Protein AF-A0A1D1VQC2-F1 (afdb_monomer)

Secondary structure (DSSP, 8-state):
----STT-----TTT-EETTEESSGGGHHHHHHHHHHHHHHHHHHHTTS-HHHHHHHIIIIISHHHHHHHHHHS-GGG-HHHHHHHHHHHHHHHHHHHTB---HHHHHHHTS-GGGTS-S---SHHHHHHHHHHHHHHTHHHHHHH-TT--HHHHHHHHHHHHHHHHTSPPPPGGGTT-HHHHHHHHHHHHHHHHHHHS-HHHHHHHHHHHSTTTTGGGTS---TTTT-PPPHHHHHHHHHHHHT--B---EE-TTSPEE-SSS---S-------

Nearest PDB structures (foldseek):
  5jr9-assembly1_B  TM=2.494E-01  e=3.405E+00  Nanoarchaeum equitans Kin4-M
  6sgx-assembly1_B  TM=1.839E-01  e=7.443E+00  Mycolicibacterium smegmatis MC2 155

Mean predicted aligned error: 7.25 Å

Structure (mmCIF, N/CA/C/O backbone):
data_AF-A0A1D1VQC2-F1
#
_entry.id   AF-A0A1D1VQC2-F1
#
loop_
_atom_site.group_PDB
_atom_site.id
_atom_site.type_symbol
_atom_site.label_atom_id
_atom_site.label_alt_id
_atom_site.label_comp_id
_atom_site.label_asym_id
_atom_site.label_entity_id
_atom_site.label_seq_id
_atom_site.pdbx_PDB_ins_code
_atom_site.Cartn_x
_atom_site.Cartn_y
_atom_site.Cartn_z
_atom_site.occupancy
_atom_site.B_iso_or_equiv
_atom_site.auth_seq_id
_atom_site.auth_comp_id
_atom_site.auth_asym_id
_atom_site.auth_atom_id
_atom_site.pdbx_PDB_model_num
ATOM 1 N N . MET A 1 1 ? -8.751 16.570 43.083 1.00 44.56 1 MET A N 1
ATOM 2 C CA . MET A 1 1 ? -8.559 15.255 42.430 1.00 44.56 1 MET A CA 1
ATOM 3 C C . MET A 1 1 ? -9.386 14.228 43.189 1.00 44.56 1 MET A C 1
ATOM 5 O O . MET A 1 1 ? -9.125 14.035 44.368 1.00 44.56 1 MET A O 1
ATOM 9 N N . LYS A 1 2 ? -10.432 13.649 42.582 1.00 43.03 2 LYS A N 1
ATOM 10 C CA . LYS A 1 2 ? -11.217 12.578 43.223 1.00 43.03 2 LYS A CA 1
ATOM 11 C C . LYS A 1 2 ? -10.362 11.306 43.253 1.00 43.03 2 LYS A C 1
ATOM 13 O O . LYS A 1 2 ? -9.954 10.842 42.193 1.00 43.03 2 LYS A O 1
ATOM 18 N N . LEU A 1 3 ? -10.082 10.784 44.449 1.00 51.09 3 LEU A N 1
ATOM 19 C CA . LEU A 1 3 ? -9.434 9.485 44.647 1.00 51.09 3 LEU A CA 1
ATOM 20 C C . LEU A 1 3 ? -10.375 8.376 44.151 1.00 51.09 3 LEU A C 1
ATOM 22 O O . LEU A 1 3 ? -11.251 7.909 44.873 1.00 51.09 3 LEU A O 1
ATOM 26 N N . LEU A 1 4 ? -10.224 8.001 42.883 1.00 60.91 4 LEU A N 1
ATOM 27 C CA . LEU A 1 4 ? -10.800 6.791 42.304 1.00 60.91 4 LEU A CA 1
ATOM 28 C C . LEU A 1 4 ? -9.967 5.609 42.816 1.00 60.91 4 LEU A C 1
ATOM 30 O O . LEU A 1 4 ? -8.804 5.528 42.456 1.00 60.91 4 LEU A O 1
ATOM 34 N N . CYS A 1 5 ? -10.554 4.781 43.690 1.00 67.19 5 CYS A N 1
ATOM 35 C CA . CYS A 1 5 ? -10.052 3.520 44.272 1.00 67.19 5 CYS A CA 1
ATOM 36 C C . CYS A 1 5 ? -8.525 3.384 44.528 1.00 67.19 5 CYS A C 1
ATOM 38 O O . CYS A 1 5 ? -7.737 3.332 43.581 1.00 67.19 5 CYS A O 1
ATOM 40 N N . PRO A 1 6 ? -8.076 3.194 45.787 1.00 74.50 6 PRO A N 1
ATOM 41 C CA . PRO A 1 6 ? -6.662 2.950 46.074 1.00 74.50 6 PRO A CA 1
ATOM 42 C C . PRO A 1 6 ? -6.144 1.724 45.300 1.00 74.50 6 PRO A C 1
ATOM 44 O O . PRO A 1 6 ? -6.734 0.650 45.362 1.00 74.50 6 PRO A O 1
ATOM 47 N N . GLY A 1 7 ? -5.051 1.905 44.552 1.00 75.94 7 GLY A N 1
ATOM 48 C CA . GLY A 1 7 ? -4.428 0.863 43.724 1.00 75.94 7 GLY A CA 1
ATOM 49 C C . GLY A 1 7 ? -4.765 0.917 42.228 1.00 75.94 7 GLY A C 1
ATOM 50 O O . GLY A 1 7 ? -4.121 0.219 41.449 1.00 75.94 7 GLY A O 1
ATOM 51 N N . VAL A 1 8 ? -5.711 1.760 41.794 1.00 78.88 8 VAL A N 1
ATOM 52 C CA . VAL A 1 8 ? -5.975 1.967 40.360 1.00 78.88 8 VAL A CA 1
ATOM 53 C C . VAL A 1 8 ? -4.891 2.859 39.756 1.00 78.88 8 VAL A C 1
ATOM 55 O O . VAL A 1 8 ? -4.759 4.031 40.105 1.00 78.88 8 VAL A O 1
ATOM 58 N N . ILE A 1 9 ? -4.120 2.301 38.823 1.00 77.38 9 ILE A N 1
ATOM 59 C CA . ILE A 1 9 ? -3.127 3.039 38.041 1.00 77.38 9 ILE A CA 1
ATOM 60 C C . ILE A 1 9 ? -3.785 3.452 36.730 1.00 77.38 9 ILE A C 1
ATOM 62 O O . ILE A 1 9 ? -4.180 2.601 35.933 1.00 77.38 9 ILE A O 1
ATOM 66 N N . PHE A 1 10 ? -3.883 4.758 36.492 1.00 77.38 10 PHE A N 1
ATOM 67 C CA . PHE A 1 10 ? -4.257 5.270 35.180 1.00 77.38 10 PHE A CA 1
ATOM 68 C C . PHE A 1 10 ? -2.994 5.352 34.317 1.00 77.38 10 PHE A C 1
ATOM 70 O O . PHE A 1 10 ? -2.097 6.133 34.646 1.00 77.38 10 PHE A O 1
ATOM 77 N N . PRO A 1 11 ? -2.881 4.540 33.252 1.00 81.56 11 PRO A N 1
ATOM 78 C CA . PRO A 1 11 ? -1.761 4.641 32.328 1.00 81.56 11 PRO A CA 1
ATOM 79 C C . PRO A 1 11 ? -1.751 6.017 31.658 1.00 81.56 11 PRO A C 1
ATOM 81 O O . PRO A 1 11 ? -2.795 6.652 31.490 1.00 81.56 11 PRO A O 1
ATOM 84 N N . ASP A 1 12 ? -0.561 6.471 31.267 1.00 89.50 12 ASP A N 1
ATOM 85 C CA . ASP A 1 12 ? -0.412 7.732 30.550 1.00 89.50 12 ASP A CA 1
ATOM 86 C C . ASP A 1 12 ? -1.253 7.719 29.264 1.00 89.50 12 ASP A C 1
ATOM 88 O O . ASP A 1 12 ? -1.191 6.786 28.457 1.00 89.50 12 ASP A O 1
ATOM 92 N N . ARG A 1 13 ? -2.038 8.782 29.071 1.00 91.44 13 ARG A N 1
ATOM 93 C CA . ARG A 1 13 ? -2.965 8.910 27.943 1.00 91.44 13 ARG A CA 1
ATOM 94 C C . ARG A 1 13 ? -2.240 8.836 26.602 1.00 91.44 13 ARG A C 1
ATOM 96 O O . ARG A 1 13 ? -2.782 8.275 25.656 1.00 91.44 13 ARG A O 1
ATOM 103 N N . ASN A 1 14 ? -1.000 9.316 26.531 1.00 91.56 14 ASN A N 1
ATOM 104 C CA . ASN A 1 14 ? -0.216 9.291 25.296 1.00 91.56 14 ASN A CA 1
ATOM 105 C C . ASN A 1 14 ? 0.336 7.899 24.959 1.00 91.56 14 ASN A C 1
ATOM 107 O O . ASN A 1 14 ? 0.861 7.696 23.866 1.00 91.56 14 ASN A O 1
ATOM 111 N N . THR A 1 15 ? 0.249 6.927 25.870 1.00 90.06 15 THR A N 1
ATOM 112 C CA . THR A 1 15 ? 0.799 5.572 25.684 1.00 90.06 15 THR A CA 1
ATOM 113 C C . THR A 1 15 ? -0.224 4.459 25.903 1.00 90.06 15 THR A C 1
ATOM 115 O O . THR A 1 15 ? 0.118 3.278 25.789 1.00 90.06 15 THR A O 1
ATOM 118 N N . LEU A 1 16 ? -1.487 4.817 26.155 1.00 93.62 16 LEU A N 1
ATOM 119 C CA . LEU A 1 16 ? -2.562 3.870 26.403 1.00 93.62 16 LEU A CA 1
A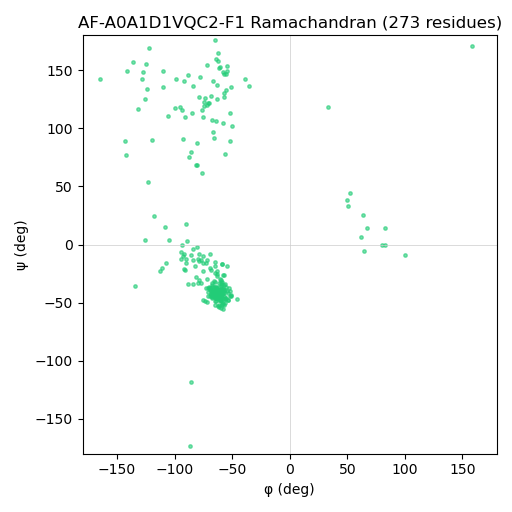TOM 120 C C . LEU A 1 16 ? -2.892 3.055 25.146 1.00 93.62 16 LEU A C 1
ATOM 122 O O . LEU A 1 16 ? -3.510 3.535 24.193 1.00 93.62 16 LEU A O 1
ATOM 126 N N . THR A 1 17 ? -2.498 1.784 25.178 1.00 94.62 17 THR A N 1
ATOM 127 C CA . THR A 1 17 ? -2.737 0.823 24.101 1.00 94.62 17 THR A CA 1
ATOM 128 C C . THR A 1 17 ? -3.408 -0.438 24.627 1.00 94.62 17 THR A C 1
ATOM 130 O O . THR A 1 17 ? -3.159 -0.859 25.755 1.00 94.62 17 THR A O 1
ATOM 133 N N . LEU A 1 18 ? -4.238 -1.058 23.791 1.00 93.56 18 LEU A N 1
ATOM 134 C CA . LEU A 1 18 ? -4.834 -2.369 24.022 1.00 93.56 18 LEU A CA 1
ATOM 135 C C . LEU A 1 18 ? -4.505 -3.255 22.824 1.00 93.56 18 LEU A C 1
ATOM 137 O O . LEU A 1 18 ? -4.740 -2.870 21.680 1.00 93.56 18 LEU A O 1
ATOM 141 N N . LEU A 1 19 ? -3.898 -4.419 23.077 1.00 93.00 19 LEU A N 1
ATOM 142 C CA . LEU A 1 19 ? -3.435 -5.337 22.025 1.00 93.00 19 LEU A CA 1
ATOM 143 C C . LEU A 1 19 ? -2.575 -4.630 20.951 1.00 93.00 19 LEU A C 1
ATOM 145 O O . LEU A 1 19 ? -2.631 -4.961 19.771 1.00 93.00 19 LEU A O 1
ATOM 149 N N . GLY A 1 20 ? -1.801 -3.615 21.352 1.00 91.50 20 GLY A N 1
ATOM 150 C CA . GLY A 1 20 ? -0.933 -2.832 20.465 1.00 91.50 20 GLY A CA 1
ATOM 151 C C . GLY A 1 20 ? -1.617 -1.736 19.635 1.00 91.50 20 GLY A C 1
ATOM 152 O O . GLY A 1 20 ? -0.911 -1.038 18.908 1.00 91.50 20 GLY A O 1
ATOM 153 N N . ALA A 1 21 ? -2.938 -1.555 19.739 1.00 94.56 21 ALA A N 1
ATOM 154 C CA . ALA A 1 21 ? -3.662 -0.442 19.124 1.00 94.56 21 ALA A CA 1
ATOM 155 C C . ALA A 1 21 ? -3.916 0.684 20.147 1.00 94.56 21 ALA A C 1
ATOM 157 O O . ALA A 1 21 ? -4.172 0.389 21.317 1.00 94.56 21 ALA A O 1
ATOM 158 N N . PRO A 1 22 ? -3.837 1.965 19.750 1.00 95.31 22 PRO A N 1
ATOM 159 C CA . PRO A 1 22 ? -4.156 3.081 20.631 1.00 95.31 22 PRO A CA 1
ATOM 160 C C . PRO A 1 22 ? -5.657 3.109 20.938 1.00 95.31 22 PRO A C 1
ATOM 162 O O . PRO A 1 22 ? -6.488 3.069 20.030 1.00 95.31 22 PRO A O 1
ATOM 165 N N . VAL A 1 23 ? -5.995 3.168 22.228 1.00 91.94 23 VAL A N 1
ATOM 166 C CA . VAL A 1 23 ? -7.397 3.155 22.695 1.00 91.94 23 VAL A CA 1
ATOM 167 C C . VAL A 1 23 ? -8.035 4.536 22.560 1.00 91.94 23 VAL A C 1
ATOM 169 O O . VAL A 1 23 ? -9.227 4.653 22.296 1.00 91.94 23 VAL A O 1
ATOM 172 N N . ILE A 1 24 ? -7.229 5.581 22.741 1.00 92.88 24 ILE A N 1
ATOM 173 C CA . ILE A 1 24 ? -7.647 6.981 22.681 1.00 92.88 24 ILE A CA 1
ATOM 174 C C . ILE A 1 24 ? -6.805 7.744 21.661 1.00 92.88 24 ILE A C 1
ATOM 176 O O . ILE A 1 24 ? -5.675 7.352 21.352 1.00 92.88 24 ILE A O 1
ATOM 180 N N . SER A 1 25 ? -7.359 8.835 21.138 1.00 92.38 25 SER A N 1
ATOM 181 C CA . SER A 1 25 ? -6.755 9.607 20.048 1.00 92.38 25 SER A CA 1
ATOM 182 C C . SER A 1 25 ? -5.370 10.153 20.401 1.00 92.38 25 SER A C 1
ATOM 184 O O . SER A 1 25 ? -4.483 10.180 19.553 1.00 92.38 25 SER A O 1
ATOM 186 N N . GLU A 1 26 ? -5.145 10.513 21.664 1.00 94.56 26 GLU A N 1
ATOM 187 C CA . GLU A 1 26 ? -3.873 11.039 22.170 1.00 94.56 26 GLU A CA 1
ATOM 188 C C . GLU A 1 26 ? -2.730 10.013 22.107 1.00 94.56 26 GLU A C 1
ATOM 190 O O . GLU A 1 26 ? -1.565 10.391 22.009 1.00 94.56 26 GLU A O 1
ATOM 195 N N . ALA A 1 27 ? -3.042 8.712 22.105 1.00 95.75 27 ALA A N 1
ATOM 196 C CA . ALA A 1 27 ? -2.046 7.649 21.980 1.00 95.75 27 ALA A CA 1
ATOM 197 C C . ALA A 1 27 ? -1.667 7.335 20.521 1.00 95.75 27 ALA A C 1
ATOM 199 O O . ALA A 1 27 ? -0.671 6.648 20.281 1.00 95.75 27 ALA A O 1
ATOM 200 N N . ILE A 1 28 ? -2.433 7.817 19.531 1.00 96.31 28 ILE A N 1
ATOM 201 C CA . ILE A 1 28 ? -2.186 7.531 18.108 1.00 96.31 28 ILE A CA 1
ATOM 202 C C . ILE A 1 28 ? -0.779 7.971 17.670 1.00 96.31 28 ILE A C 1
ATOM 204 O O . ILE A 1 28 ? -0.065 7.131 17.108 1.00 96.31 28 ILE A O 1
ATOM 208 N N . PRO A 1 29 ? -0.328 9.214 17.943 1.00 96.50 29 PRO A N 1
ATOM 209 C CA . PRO A 1 29 ? 0.979 9.674 17.483 1.00 96.50 29 PRO A CA 1
ATOM 210 C C . PRO A 1 29 ? 2.131 8.808 18.004 1.00 96.50 29 PRO A C 1
ATOM 212 O O . PRO A 1 29 ? 3.006 8.427 17.230 1.00 96.50 29 PRO A O 1
ATOM 215 N N . SER A 1 30 ? 2.105 8.417 19.284 1.00 95.19 30 SER A N 1
ATOM 216 C CA . SER A 1 30 ? 3.190 7.630 19.890 1.00 95.19 30 SER A CA 1
ATOM 217 C C . SER A 1 30 ? 3.283 6.213 19.312 1.00 95.19 30 SER A C 1
ATOM 219 O O . SER A 1 30 ? 4.379 5.669 19.140 1.00 95.19 30 SER A O 1
ATOM 221 N N . VAL A 1 31 ? 2.142 5.601 18.974 1.00 96.19 31 VAL A N 1
ATOM 222 C CA . VAL A 1 31 ? 2.104 4.288 18.320 1.00 96.19 31 VAL A CA 1
ATOM 223 C C . VAL A 1 31 ? 2.624 4.385 16.887 1.00 96.19 31 VAL A C 1
ATOM 225 O O . VAL A 1 31 ? 3.432 3.544 16.481 1.00 96.19 31 VAL A O 1
ATOM 228 N N . LEU A 1 32 ? 2.207 5.405 16.129 1.00 96.81 32 LEU A N 1
ATOM 229 C CA . LEU A 1 32 ? 2.680 5.617 14.760 1.00 96.81 32 LEU A CA 1
ATOM 230 C C . LEU A 1 32 ? 4.177 5.940 14.723 1.00 96.81 32 LEU A C 1
ATOM 232 O O . LEU A 1 32 ? 4.896 5.360 13.914 1.00 96.81 32 LEU A O 1
ATOM 236 N N . GLU A 1 33 ? 4.683 6.755 15.648 1.00 96.31 33 GLU A N 1
ATOM 237 C CA . GLU A 1 33 ? 6.112 7.062 15.755 1.00 96.31 33 GLU A CA 1
ATOM 238 C C . GLU A 1 33 ? 6.952 5.798 15.985 1.00 96.31 33 GLU A C 1
ATOM 240 O O . GLU A 1 33 ? 7.959 5.573 15.309 1.00 96.31 33 GLU A O 1
ATOM 245 N N . LYS A 1 34 ? 6.505 4.898 16.872 1.00 95.62 34 LYS A N 1
ATOM 246 C CA . LYS A 1 34 ? 7.158 3.592 17.062 1.00 95.62 34 LYS A CA 1
ATOM 247 C C . LYS A 1 34 ? 7.174 2.771 15.768 1.00 95.62 34 LYS A C 1
ATOM 249 O O . LYS A 1 34 ? 8.161 2.086 15.501 1.00 95.62 34 LYS A O 1
ATOM 254 N N . LYS A 1 35 ? 6.106 2.821 14.963 1.00 96.00 35 LYS A N 1
ATOM 255 C CA . LYS A 1 35 ? 6.035 2.122 13.666 1.00 96.00 35 LYS A CA 1
ATOM 256 C C . LYS A 1 35 ? 6.939 2.750 12.609 1.00 96.00 35 LYS A C 1
ATOM 258 O O . LYS A 1 35 ? 7.564 1.996 11.868 1.00 96.00 35 LYS A O 1
ATOM 263 N N . ILE A 1 36 ? 7.070 4.075 12.588 1.00 97.00 36 ILE A N 1
ATOM 264 C CA . ILE A 1 36 ? 8.011 4.793 11.718 1.00 97.00 36 ILE A CA 1
ATOM 265 C C . ILE A 1 36 ? 9.444 4.373 12.044 1.00 97.00 36 ILE A C 1
ATOM 267 O O . ILE A 1 36 ? 10.132 3.869 11.163 1.00 97.00 36 ILE A O 1
ATOM 271 N N . ARG A 1 37 ? 9.857 4.423 13.318 1.00 97.06 37 ARG A N 1
ATOM 272 C CA . ARG A 1 37 ? 11.204 3.981 13.740 1.00 97.06 37 ARG A CA 1
ATOM 273 C C . ARG A 1 37 ? 11.486 2.521 13.372 1.00 97.06 37 ARG A C 1
ATOM 275 O O . ARG A 1 37 ? 12.592 2.161 12.970 1.00 97.06 37 ARG A O 1
ATOM 282 N N . GLN A 1 38 ? 10.479 1.650 13.489 1.00 95.12 38 GLN A N 1
ATOM 283 C CA . GLN A 1 38 ? 10.592 0.265 13.026 1.00 95.12 38 GLN A CA 1
ATOM 284 C C . GLN A 1 38 ? 10.775 0.184 11.505 1.00 95.12 38 GLN A C 1
ATOM 286 O O . GLN A 1 38 ? 11.612 -0.593 11.049 1.00 95.12 38 GLN A O 1
ATOM 291 N N . ALA A 1 39 ? 10.023 0.962 10.723 1.00 95.31 39 ALA A N 1
ATOM 292 C CA . ALA A 1 39 ? 10.167 1.010 9.271 1.00 95.31 39 ALA A CA 1
ATOM 293 C C . ALA A 1 39 ? 11.545 1.54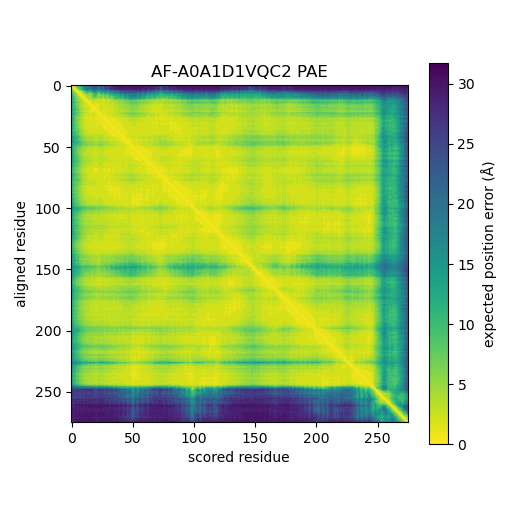1 8.858 1.00 95.31 39 ALA A C 1
ATOM 295 O O . ALA A 1 39 ? 12.210 0.901 8.049 1.00 95.31 39 ALA A O 1
ATOM 296 N N . GLU A 1 40 ? 12.032 2.621 9.466 1.00 95.75 40 GLU A N 1
ATOM 297 C CA . GLU A 1 40 ? 13.385 3.150 9.245 1.00 95.75 40 GLU A CA 1
ATOM 298 C C . GLU A 1 40 ? 14.445 2.062 9.459 1.00 95.75 40 GLU A C 1
ATOM 300 O O . GLU A 1 40 ? 15.278 1.817 8.590 1.00 95.75 40 GLU A O 1
ATOM 305 N N . LEU A 1 41 ? 14.356 1.304 10.557 1.00 95.12 41 LEU A N 1
ATOM 306 C CA . LEU A 1 41 ? 15.274 0.194 10.799 1.00 95.12 41 LEU A CA 1
ATOM 307 C C . LEU A 1 41 ? 15.147 -0.914 9.741 1.00 95.12 41 LEU A C 1
ATOM 309 O O . LEU A 1 41 ? 16.160 -1.450 9.293 1.00 95.12 41 LEU A O 1
ATOM 313 N N . MET A 1 42 ? 13.930 -1.296 9.343 1.00 93.88 42 MET A N 1
ATOM 314 C CA . MET A 1 42 ? 13.731 -2.368 8.359 1.00 93.88 42 MET A CA 1
ATOM 315 C C . MET A 1 42 ? 14.196 -1.968 6.960 1.00 93.88 42 MET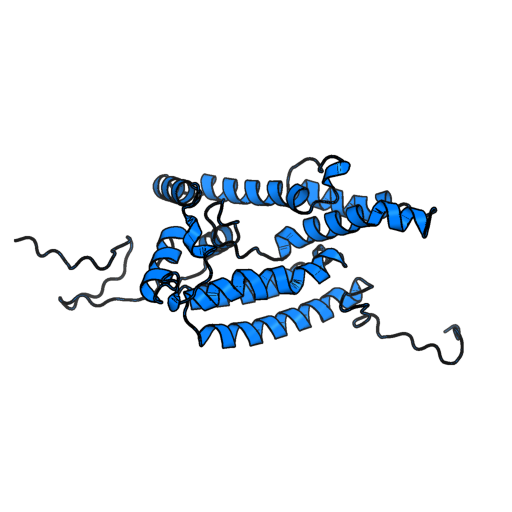 A C 1
ATOM 317 O O . MET A 1 42 ? 14.787 -2.795 6.267 1.00 93.88 42 MET A O 1
ATOM 321 N N . THR A 1 43 ? 14.000 -0.712 6.561 1.00 91.75 43 THR A N 1
ATOM 322 C CA . THR A 1 43 ? 14.419 -0.228 5.240 1.00 91.75 43 THR A CA 1
ATOM 323 C C . THR A 1 43 ? 15.939 -0.311 5.064 1.00 91.75 43 THR A C 1
ATOM 325 O O . THR A 1 43 ? 16.384 -0.764 4.014 1.00 91.75 43 THR A O 1
ATOM 328 N N . THR A 1 44 ? 16.740 -0.056 6.111 1.00 93.56 44 THR A N 1
ATOM 329 C CA . THR A 1 44 ? 18.210 -0.263 6.061 1.00 93.56 44 THR A CA 1
ATOM 330 C C . THR A 1 44 ? 18.627 -1.722 5.842 1.00 93.56 44 THR A C 1
ATOM 332 O O . THR A 1 44 ? 19.714 -2.002 5.340 1.00 93.56 44 THR A O 1
ATOM 335 N N . ARG A 1 45 ? 17.783 -2.686 6.231 1.00 95.06 45 ARG A N 1
ATOM 336 C CA . ARG A 1 45 ? 18.062 -4.120 6.062 1.00 95.06 45 ARG A CA 1
ATOM 337 C C . ARG A 1 45 ? 17.685 -4.606 4.669 1.00 95.06 45 ARG A C 1
ATOM 339 O O . ARG A 1 45 ? 18.375 -5.469 4.136 1.00 95.06 45 ARG A O 1
ATOM 346 N N . LEU A 1 46 ? 16.633 -4.037 4.079 1.00 95.56 46 LEU A N 1
ATOM 347 C CA . LEU A 1 46 ? 16.217 -4.345 2.709 1.00 95.56 46 LEU A CA 1
ATOM 348 C C . LEU A 1 46 ? 17.275 -3.956 1.670 1.00 95.56 46 LEU A C 1
ATOM 350 O O . LEU A 1 46 ? 17.365 -4.598 0.633 1.00 95.56 46 LEU A O 1
ATOM 354 N N . GLU A 1 47 ? 18.116 -2.964 1.964 1.00 89.94 47 GLU A N 1
ATOM 355 C CA . GLU A 1 47 ? 19.239 -2.576 1.096 1.00 89.94 47 GLU A CA 1
ATOM 356 C C . GLU A 1 47 ? 20.315 -3.672 0.964 1.00 89.94 47 GLU A C 1
ATOM 358 O O . GLU A 1 47 ? 21.147 -3.612 0.064 1.00 89.94 47 GLU A O 1
ATOM 363 N N . LYS A 1 48 ? 20.312 -4.683 1.844 1.00 93.44 48 LYS A N 1
ATOM 364 C CA . LYS A 1 48 ? 21.322 -5.757 1.877 1.00 93.44 48 LYS A CA 1
ATOM 365 C C . LYS A 1 48 ? 20.927 -7.009 1.092 1.00 93.44 48 LYS A C 1
ATOM 367 O O . LYS A 1 48 ? 21.675 -7.983 1.100 1.00 93.44 48 LYS A O 1
ATOM 372 N N . ILE A 1 49 ? 19.750 -7.019 0.475 1.00 95.44 49 ILE A N 1
ATOM 373 C CA . ILE A 1 49 ? 19.231 -8.152 -0.300 1.00 95.44 49 ILE A CA 1
ATOM 374 C C . ILE A 1 49 ? 18.925 -7.715 -1.735 1.00 95.44 49 ILE A C 1
ATOM 376 O O . ILE A 1 49 ? 18.925 -6.523 -2.036 1.00 95.44 49 ILE A O 1
ATOM 380 N N . SER A 1 50 ? 18.667 -8.680 -2.623 1.00 95.75 50 SER A N 1
ATOM 381 C CA . SER A 1 50 ? 18.361 -8.382 -4.029 1.00 95.75 50 SER A CA 1
ATOM 382 C C . SER A 1 50 ? 17.161 -7.442 -4.166 1.00 95.75 50 SER A C 1
ATOM 384 O O . SER A 1 50 ? 16.207 -7.508 -3.384 1.00 95.75 50 SER A O 1
ATOM 386 N N . ALA A 1 51 ? 17.175 -6.587 -5.187 1.00 96.50 51 ALA A N 1
ATOM 387 C CA . ALA A 1 51 ? 16.165 -5.552 -5.382 1.00 96.50 51 ALA A CA 1
ATOM 388 C C . ALA A 1 51 ? 14.750 -6.137 -5.524 1.00 96.50 51 ALA A C 1
ATOM 390 O O . ALA A 1 51 ? 13.792 -5.595 -4.966 1.00 96.50 51 ALA A O 1
ATOM 391 N N . HIS A 1 52 ? 14.622 -7.278 -6.210 1.00 97.31 52 HIS A N 1
ATOM 392 C CA . HIS A 1 52 ? 13.336 -7.950 -6.371 1.00 97.31 52 HIS A CA 1
ATOM 393 C C . HIS A 1 52 ? 12.785 -8.439 -5.022 1.00 97.31 52 HIS A C 1
ATOM 395 O O . HIS A 1 52 ? 11.643 -8.139 -4.668 1.00 97.31 52 HIS A O 1
ATOM 401 N N . GLN A 1 53 ? 13.607 -9.122 -4.220 1.00 97.31 53 GLN A N 1
ATOM 402 C CA . GLN A 1 53 ? 13.212 -9.573 -2.881 1.00 97.31 53 GLN A CA 1
ATOM 403 C C . GLN A 1 53 ? 12.912 -8.397 -1.952 1.00 97.31 53 GLN A C 1
ATOM 405 O O . GLN A 1 53 ? 11.920 -8.426 -1.223 1.00 97.31 53 GLN A O 1
ATOM 410 N N . ALA A 1 54 ? 13.731 -7.346 -2.010 1.00 97.75 54 ALA A N 1
ATOM 411 C CA . ALA A 1 54 ? 13.559 -6.144 -1.212 1.00 97.75 54 ALA A CA 1
ATOM 412 C C . ALA A 1 54 ? 12.204 -5.478 -1.471 1.00 97.75 54 ALA A C 1
ATOM 414 O O . ALA A 1 54 ? 11.457 -5.229 -0.524 1.00 97.75 54 ALA A O 1
ATOM 415 N N . LEU A 1 55 ? 11.849 -5.239 -2.741 1.00 97.38 55 LEU A N 1
ATOM 416 C CA . LEU A 1 55 ? 10.562 -4.629 -3.082 1.00 97.38 55 LEU A CA 1
ATOM 417 C C . LEU A 1 55 ? 9.394 -5.549 -2.712 1.00 97.38 55 LEU A C 1
ATOM 419 O O . LEU A 1 55 ? 8.377 -5.077 -2.204 1.00 97.38 55 LEU A O 1
ATOM 423 N N . PHE A 1 56 ? 9.541 -6.860 -2.936 1.00 97.31 56 PHE A N 1
ATOM 424 C CA . PHE A 1 56 ? 8.516 -7.838 -2.585 1.00 97.31 56 PHE A CA 1
ATOM 425 C C . PHE A 1 56 ? 8.214 -7.815 -1.080 1.00 97.31 56 PHE A C 1
ATOM 427 O O . PHE A 1 56 ? 7.047 -7.760 -0.695 1.00 97.31 56 PHE A O 1
ATOM 434 N N . LEU A 1 57 ? 9.240 -7.797 -0.223 1.00 97.12 57 LEU A N 1
ATOM 435 C CA . LEU A 1 57 ? 9.075 -7.696 1.231 1.00 97.12 57 LEU A CA 1
ATOM 436 C C . LEU A 1 57 ? 8.550 -6.321 1.662 1.00 97.12 57 LEU A C 1
ATOM 438 O O . LEU A 1 57 ? 7.694 -6.238 2.547 1.00 97.12 57 LEU A O 1
ATOM 442 N N . LEU A 1 58 ? 9.016 -5.240 1.026 1.00 96.88 58 LEU A N 1
ATOM 443 C CA . LEU A 1 58 ? 8.529 -3.887 1.296 1.00 96.88 58 LEU A CA 1
ATOM 444 C C . LEU A 1 58 ? 7.012 -3.804 1.082 1.00 96.88 58 LEU A C 1
ATOM 446 O O . LEU A 1 58 ? 6.265 -3.402 1.976 1.00 96.88 58 LEU A O 1
ATOM 450 N N . LYS A 1 59 ? 6.553 -4.258 -0.084 1.00 95.25 59 LYS A N 1
ATOM 451 C CA . LYS A 1 59 ? 5.144 -4.287 -0.479 1.00 95.25 59 LYS A CA 1
ATOM 452 C C . LYS A 1 59 ? 4.308 -5.223 0.396 1.00 95.25 59 LYS A C 1
ATOM 454 O O . LYS A 1 59 ? 3.279 -4.812 0.918 1.00 95.25 59 LYS A O 1
ATOM 459 N N . ASN A 1 60 ? 4.731 -6.477 0.554 1.00 95.69 60 ASN A N 1
ATOM 460 C CA . ASN A 1 60 ? 3.874 -7.524 1.120 1.00 95.69 60 ASN A CA 1
ATOM 461 C C . ASN A 1 60 ? 4.010 -7.699 2.639 1.00 95.69 60 ASN A C 1
ATOM 463 O O . ASN A 1 60 ? 3.207 -8.414 3.234 1.00 95.69 60 ASN A O 1
ATOM 467 N N . CYS A 1 61 ? 4.998 -7.075 3.288 1.00 94.56 61 CYS A N 1
ATOM 468 C CA . CYS A 1 61 ? 5.249 -7.300 4.717 1.00 94.56 61 CYS A CA 1
ATOM 469 C C . CYS A 1 61 ? 5.479 -6.019 5.528 1.00 94.56 61 CYS A C 1
ATOM 471 O O . CYS A 1 61 ? 5.091 -5.966 6.696 1.00 94.56 61 CYS A O 1
ATOM 473 N N . LEU A 1 62 ? 6.138 -5.007 4.955 1.00 94.19 62 LEU A N 1
ATOM 474 C CA . LEU A 1 62 ? 6.718 -3.909 5.743 1.00 94.19 62 LEU A CA 1
ATOM 475 C C . LEU A 1 62 ? 6.026 -2.553 5.571 1.00 94.19 62 LEU A C 1
ATOM 477 O O . LEU A 1 62 ? 6.169 -1.707 6.449 1.00 94.19 62 LEU A O 1
ATOM 481 N N . SE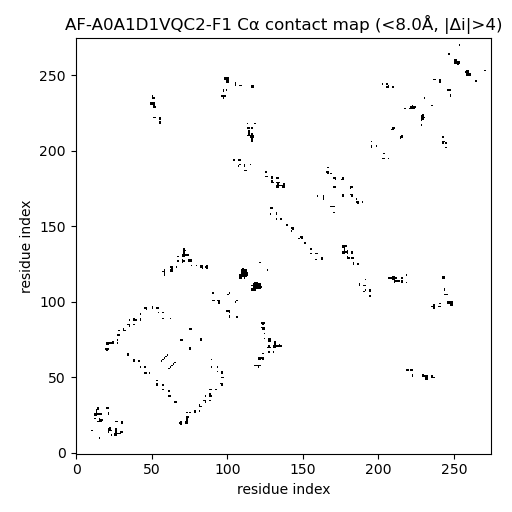R A 1 63 ? 5.272 -2.359 4.490 1.00 94.44 63 SER A N 1
ATOM 482 C CA . SER A 1 63 ? 4.457 -1.162 4.245 1.00 94.44 63 SER A CA 1
ATOM 483 C C . SER A 1 63 ? 3.079 -1.288 4.916 1.00 94.44 63 SER A C 1
ATOM 485 O O . SER A 1 63 ? 2.997 -1.458 6.134 1.00 94.44 63 SER A O 1
ATOM 487 N N . LEU A 1 64 ? 1.987 -1.265 4.144 1.00 95.62 64 LEU A N 1
ATOM 488 C CA . LEU A 1 64 ? 0.616 -1.343 4.651 1.00 95.62 64 LEU A CA 1
ATOM 489 C C . LEU A 1 64 ? 0.379 -2.526 5.612 1.00 95.62 64 LEU A C 1
ATOM 491 O O . LEU A 1 64 ? -0.200 -2.290 6.673 1.00 95.62 64 LEU A O 1
ATOM 495 N N . PRO A 1 65 ? 0.857 -3.765 5.354 1.00 95.25 65 PRO A N 1
ATOM 496 C CA . PRO A 1 65 ? 0.630 -4.890 6.269 1.00 95.25 65 PRO A CA 1
ATOM 497 C C . PRO A 1 65 ? 1.154 -4.656 7.694 1.00 95.25 65 PRO A C 1
ATOM 499 O O . PRO A 1 65 ? 0.607 -5.204 8.649 1.00 95.25 65 PRO A O 1
ATOM 502 N N . LYS A 1 66 ? 2.177 -3.806 7.869 1.00 93.75 66 LYS A N 1
ATOM 503 C CA . LYS A 1 66 ? 2.756 -3.497 9.184 1.00 93.75 66 LYS A CA 1
ATOM 504 C C . LYS A 1 66 ? 1.890 -2.553 10.026 1.00 93.75 66 LYS A C 1
ATOM 506 O O . LYS A 1 66 ? 2.029 -2.540 11.256 1.00 93.75 66 LYS A O 1
ATOM 511 N N . LEU A 1 67 ? 1.024 -1.780 9.370 1.00 95.56 67 LEU A N 1
ATOM 512 C CA . LEU A 1 67 ? 0.166 -0.754 9.966 1.00 95.56 67 LEU A CA 1
ATOM 513 C C . LEU A 1 67 ? -1.321 -1.095 9.917 1.00 95.56 67 LEU A C 1
ATOM 515 O O . LEU A 1 67 ? -2.061 -0.584 10.750 1.00 95.56 67 LEU A O 1
ATOM 519 N N . LEU A 1 68 ? -1.758 -1.966 9.003 1.00 96.75 68 LEU A N 1
ATOM 520 C CA . LEU A 1 68 ? -3.173 -2.208 8.714 1.00 96.75 68 LEU A CA 1
ATOM 521 C C . LEU A 1 68 ? -4.002 -2.526 9.963 1.00 96.75 68 LEU A C 1
ATOM 523 O O . LEU A 1 68 ? -5.109 -2.021 10.102 1.00 96.75 68 LEU A O 1
ATOM 527 N N . TYR A 1 69 ? -3.455 -3.308 10.895 1.00 96.94 69 TYR A N 1
ATOM 528 C CA . TYR A 1 69 ? -4.111 -3.578 12.175 1.00 96.94 69 TYR A CA 1
ATOM 529 C C . TYR A 1 69 ? -4.438 -2.289 12.951 1.00 96.94 69 TYR A C 1
ATOM 531 O O . TYR A 1 69 ? -5.569 -2.101 13.380 1.00 96.94 69 TYR A O 1
ATOM 539 N N . ILE A 1 70 ? -3.484 -1.360 13.062 1.00 97.19 70 ILE A N 1
ATOM 540 C CA . ILE A 1 70 ? -3.685 -0.080 13.758 1.00 97.19 70 ILE A CA 1
ATOM 541 C C . ILE A 1 70 ? -4.695 0.791 13.002 1.00 97.19 70 ILE A C 1
ATOM 543 O O . ILE A 1 70 ? -5.578 1.363 13.632 1.00 97.19 70 ILE A O 1
ATOM 547 N N . LEU A 1 71 ? -4.610 0.841 11.665 1.00 97.12 71 LEU A N 1
ATOM 548 C CA . LEU A 1 71 ? -5.558 1.595 10.829 1.00 97.12 71 LEU A CA 1
ATOM 549 C C . LEU A 1 71 ? -7.006 1.101 11.004 1.00 97.12 71 LEU A C 1
ATOM 551 O O . LEU A 1 71 ? -7.948 1.876 10.899 1.00 97.12 71 LEU A O 1
ATOM 555 N N . ARG A 1 72 ? -7.192 -0.198 11.269 1.00 96.56 72 ARG A N 1
ATOM 556 C CA . ARG A 1 72 ? -8.509 -0.803 11.518 1.00 96.56 72 ARG A CA 1
ATOM 557 C C . ARG A 1 72 ? -9.028 -0.562 12.933 1.00 96.56 72 ARG A C 1
ATOM 559 O O . ARG A 1 72 ? -10.238 -0.540 13.132 1.00 96.56 72 ARG A O 1
ATOM 566 N N . CYS A 1 73 ? -8.142 -0.449 13.915 1.00 95.06 73 CYS A N 1
ATOM 567 C CA . CYS A 1 73 ? -8.530 -0.358 15.321 1.00 95.06 73 CYS A CA 1
ATOM 568 C C . CYS A 1 73 ? -8.717 1.079 15.813 1.00 95.06 73 CYS A C 1
ATOM 570 O O . CYS A 1 73 ? -9.394 1.284 16.817 1.00 95.06 73 CYS A O 1
ATOM 572 N N . SER A 1 74 ? -8.127 2.064 15.134 1.00 94.69 74 SER A N 1
ATOM 573 C CA . SER A 1 74 ? -8.069 3.440 15.629 1.00 94.69 74 SER A CA 1
ATOM 574 C C . SER A 1 74 ? -8.253 4.448 14.490 1.00 94.69 74 SER A C 1
ATOM 576 O O . SER A 1 74 ? -7.833 4.170 13.367 1.00 94.69 74 SER A O 1
ATOM 578 N N . PRO A 1 75 ? -8.828 5.639 14.748 1.00 94.38 75 PRO A N 1
ATOM 579 C CA . PRO A 1 75 ? -9.089 6.657 13.728 1.00 94.38 75 PRO A CA 1
ATOM 580 C C . PRO A 1 75 ? -7.808 7.409 13.325 1.00 94.38 75 PRO A C 1
ATOM 582 O O . PRO A 1 75 ? -7.673 8.619 13.517 1.00 94.38 75 PRO A O 1
ATOM 585 N N . THR A 1 76 ? -6.822 6.697 12.776 1.00 96.44 76 THR A N 1
ATOM 586 C CA . THR A 1 76 ? -5.493 7.241 12.449 1.00 96.44 76 THR A CA 1
ATOM 587 C C . THR A 1 76 ? -5.516 8.307 11.361 1.00 96.44 76 THR A C 1
ATOM 589 O O . THR A 1 76 ? -4.576 9.090 11.274 1.00 96.44 76 THR A O 1
ATOM 592 N N . PHE A 1 77 ? -6.588 8.385 10.569 1.00 94.94 77 PHE A N 1
ATOM 593 C CA . PHE A 1 77 ? -6.822 9.462 9.602 1.00 94.94 77 PHE A CA 1
ATOM 594 C C . PHE A 1 77 ? -6.870 10.858 10.255 1.00 94.94 77 PHE A C 1
ATOM 596 O O . PHE A 1 77 ? -6.688 11.855 9.569 1.00 94.94 77 PHE A O 1
ATOM 603 N N . SER A 1 78 ? -7.046 10.943 11.580 1.00 94.31 78 SER A N 1
ATOM 604 C CA . SER A 1 78 ? -6.890 12.187 12.353 1.00 94.31 78 SER A CA 1
ATOM 605 C C . SER A 1 78 ? -5.431 12.650 12.513 1.00 94.31 78 SER A C 1
ATOM 607 O O . SER A 1 78 ? -5.183 13.789 12.898 1.00 94.31 78 SER A O 1
ATOM 609 N N . CYS A 1 79 ? -4.454 11.793 12.202 1.00 96.00 79 CYS A N 1
ATOM 610 C CA . CYS A 1 79 ? -3.022 12.035 12.369 1.00 96.00 79 CYS A CA 1
ATOM 611 C C . CYS A 1 79 ? -2.270 11.879 11.033 1.00 96.00 79 CYS A C 1
ATOM 613 O O . CYS A 1 79 ? -1.303 11.121 10.915 1.00 96.00 79 CYS A O 1
ATOM 615 N N . LEU A 1 80 ? -2.725 12.608 10.005 1.00 95.75 80 LEU A N 1
ATOM 616 C CA . LEU A 1 80 ? -2.135 12.569 8.659 1.00 95.75 80 LEU A CA 1
ATOM 617 C C . LEU A 1 80 ? -0.618 12.825 8.627 1.00 95.75 80 LEU A C 1
ATOM 619 O O . LEU A 1 80 ? 0.059 12.076 7.925 1.00 95.75 80 LEU A O 1
ATOM 623 N N . PRO A 1 81 ? -0.042 13.779 9.393 1.00 97.19 81 PRO A N 1
ATOM 624 C CA . PRO A 1 81 ? 1.400 14.023 9.341 1.00 97.19 81 PRO A CA 1
ATOM 625 C C . PRO A 1 81 ? 2.243 12.786 9.685 1.00 97.19 81 PRO A C 1
ATOM 627 O O . PRO A 1 81 ? 3.263 12.534 9.048 1.00 97.19 81 PRO A O 1
ATOM 630 N N . SER A 1 82 ? 1.810 11.971 10.653 1.00 96.81 82 SER A N 1
ATOM 631 C CA . SER A 1 82 ? 2.518 10.737 11.015 1.00 96.81 82 SER A CA 1
ATOM 632 C C . SER A 1 82 ? 2.359 9.642 9.959 1.00 96.81 82 SER A C 1
ATOM 634 O O . SER A 1 82 ? 3.317 8.923 9.682 1.00 96.81 82 SER A O 1
ATOM 636 N N . LEU A 1 83 ? 1.181 9.519 9.339 1.00 97.50 83 LEU A N 1
ATOM 637 C CA . LEU A 1 83 ? 0.976 8.578 8.231 1.00 97.50 83 LEU A CA 1
ATOM 638 C C . LEU A 1 83 ? 1.848 8.955 7.024 1.00 97.50 83 LEU A C 1
ATOM 640 O O . LEU A 1 83 ? 2.552 8.106 6.485 1.00 97.50 83 LEU A O 1
ATOM 644 N N . GLN A 1 84 ? 1.906 10.243 6.686 1.00 97.19 84 GLN A N 1
ATOM 645 C CA . GLN A 1 84 ? 2.745 10.761 5.605 1.00 97.19 84 GLN A CA 1
ATOM 646 C C . GLN A 1 84 ? 4.243 10.604 5.896 1.00 97.19 84 GLN A C 1
ATOM 648 O O . GLN A 1 84 ? 5.010 10.278 4.994 1.00 97.19 84 GLN A O 1
ATOM 653 N N . ALA A 1 85 ? 4.679 10.764 7.150 1.00 97.75 85 ALA A N 1
ATOM 654 C CA . ALA A 1 85 ? 6.064 10.491 7.541 1.00 97.75 85 ALA A CA 1
ATOM 655 C C . ALA A 1 85 ? 6.438 9.004 7.375 1.00 97.75 85 ALA A C 1
ATOM 657 O O . ALA A 1 85 ? 7.553 8.674 6.952 1.00 97.75 85 ALA A O 1
ATOM 658 N N . PHE A 1 86 ? 5.499 8.095 7.661 1.00 97.75 86 PHE A N 1
ATOM 659 C CA . PHE A 1 86 ? 5.674 6.674 7.367 1.00 97.75 86 PHE A CA 1
ATOM 660 C C . PHE A 1 86 ? 5.771 6.432 5.857 1.00 97.75 86 PHE A C 1
ATOM 662 O O . PHE A 1 86 ? 6.713 5.780 5.403 1.00 97.75 86 PHE A O 1
ATOM 669 N N . ASP A 1 87 ? 4.848 6.995 5.076 1.00 97.69 87 ASP A N 1
ATOM 670 C CA . ASP A 1 87 ? 4.839 6.861 3.617 1.00 97.69 87 ASP A CA 1
ATOM 671 C C . ASP A 1 87 ? 6.117 7.398 2.979 1.00 97.69 87 ASP A C 1
ATOM 673 O O . ASP A 1 87 ? 6.670 6.753 2.093 1.00 97.69 87 ASP A O 1
ATOM 677 N N . GLU A 1 88 ? 6.660 8.506 3.479 1.00 97.62 88 GLU A N 1
ATOM 678 C CA . GLU A 1 88 ? 7.928 9.059 3.008 1.00 97.62 88 GLU A CA 1
ATOM 679 C C . GLU A 1 88 ? 9.112 8.119 3.296 1.00 97.62 88 GLU A C 1
ATOM 681 O O . GLU A 1 88 ? 10.014 7.960 2.470 1.00 97.62 88 GLU A O 1
ATOM 686 N N . THR A 1 89 ? 9.098 7.425 4.437 1.00 97.19 89 THR A N 1
ATOM 687 C CA . THR A 1 89 ? 10.100 6.391 4.752 1.00 97.19 89 THR A CA 1
ATOM 688 C C . THR A 1 89 ? 10.037 5.239 3.745 1.00 97.19 89 THR A C 1
ATOM 690 O O . THR A 1 89 ? 11.070 4.785 3.237 1.00 97.19 89 THR A O 1
ATOM 693 N N . ILE A 1 90 ? 8.826 4.788 3.403 1.00 97.31 90 ILE A N 1
ATOM 694 C CA . ILE A 1 90 ? 8.605 3.726 2.413 1.00 97.31 90 ILE A CA 1
ATOM 695 C C . ILE A 1 90 ? 8.977 4.200 1.001 1.00 97.31 90 ILE A C 1
ATOM 697 O O . ILE A 1 90 ? 9.664 3.468 0.285 1.00 97.31 90 ILE A O 1
ATOM 701 N N . ARG A 1 91 ? 8.603 5.427 0.618 1.00 97.44 91 ARG A N 1
ATOM 702 C CA . ARG A 1 91 ? 8.933 6.069 -0.664 1.00 97.44 91 ARG A CA 1
ATOM 703 C C . ARG A 1 91 ? 10.439 6.120 -0.893 1.00 97.44 91 ARG A C 1
ATOM 705 O O . ARG A 1 91 ? 10.918 5.663 -1.933 1.00 97.44 91 ARG A O 1
ATOM 712 N N . LYS A 1 92 ? 11.198 6.606 0.097 1.00 96.38 92 LYS A N 1
ATOM 713 C CA . LYS A 1 92 ? 12.670 6.651 0.055 1.00 96.38 92 LYS A CA 1
ATOM 714 C C . LYS A 1 92 ? 13.269 5.260 -0.127 1.00 96.38 92 LYS A C 1
ATOM 716 O O . LYS A 1 92 ? 14.165 5.080 -0.948 1.00 96.38 92 LYS A O 1
ATOM 721 N N . CYS A 1 93 ? 12.767 4.263 0.602 1.00 96.69 93 CYS A N 1
ATOM 722 C CA . CYS A 1 93 ? 13.236 2.885 0.469 1.00 96.69 93 CYS A CA 1
ATOM 723 C C . CYS A 1 93 ? 12.937 2.298 -0.916 1.00 96.69 93 CYS A C 1
ATOM 725 O O . CYS A 1 93 ? 13.833 1.742 -1.549 1.00 96.69 93 CYS A O 1
ATOM 727 N N . ALA A 1 94 ? 11.714 2.474 -1.423 1.00 96.69 94 ALA A N 1
ATOM 728 C CA . ALA A 1 94 ? 11.329 2.025 -2.757 1.00 96.69 94 ALA A CA 1
ATOM 729 C C . ALA A 1 94 ? 12.211 2.665 -3.843 1.00 96.69 94 ALA A C 1
ATOM 731 O O . ALA A 1 94 ? 12.683 1.961 -4.736 1.00 96.69 94 ALA A O 1
ATOM 732 N N . GLY A 1 95 ? 12.500 3.967 -3.728 1.00 95.19 95 GLY A N 1
ATOM 733 C CA . GLY A 1 95 ? 13.420 4.681 -4.618 1.00 95.19 95 GLY A CA 1
ATOM 734 C C . GLY A 1 95 ? 14.834 4.099 -4.608 1.00 95.19 95 GLY A C 1
ATOM 735 O O . GLY A 1 95 ? 15.400 3.848 -5.671 1.00 95.19 95 GLY A O 1
ATOM 736 N N . LYS A 1 96 ? 15.381 3.794 -3.423 1.00 94.75 96 LYS A N 1
ATOM 737 C CA . LYS A 1 96 ? 16.699 3.148 -3.283 1.00 94.75 96 LYS A CA 1
ATOM 738 C C . LYS A 1 96 ? 16.739 1.745 -3.893 1.00 94.75 96 LYS A C 1
ATOM 740 O O . LYS A 1 96 ? 17.675 1.426 -4.620 1.00 94.75 96 LYS A O 1
ATOM 745 N N . ILE A 1 97 ? 15.717 0.925 -3.638 1.00 95.38 97 ILE A N 1
ATOM 746 C CA . ILE A 1 97 ? 15.610 -0.436 -4.188 1.00 95.38 97 ILE A CA 1
ATOM 747 C C . ILE A 1 97 ? 15.557 -0.392 -5.722 1.00 95.38 97 ILE A C 1
ATOM 749 O O . ILE A 1 97 ? 16.296 -1.114 -6.400 1.00 95.38 97 ILE A O 1
ATOM 753 N N . ALA A 1 98 ? 14.702 0.479 -6.265 1.00 93.62 98 ALA A N 1
ATOM 754 C CA . ALA A 1 98 ? 14.474 0.613 -7.699 1.00 93.62 98 ALA A CA 1
ATOM 755 C C . ALA A 1 98 ? 15.567 1.414 -8.434 1.00 93.62 98 ALA A C 1
ATOM 757 O O . ALA A 1 98 ? 15.626 1.350 -9.660 1.00 93.62 98 ALA A O 1
ATOM 758 N N . LYS A 1 99 ? 16.428 2.142 -7.706 1.00 92.44 99 LYS A N 1
ATOM 759 C CA . LYS A 1 99 ? 17.395 3.122 -8.239 1.00 92.44 99 LYS A CA 1
ATOM 760 C C . LYS A 1 99 ? 16.751 4.170 -9.158 1.00 92.44 99 LYS A C 1
ATOM 762 O O . LYS A 1 99 ? 17.267 4.497 -10.227 1.00 92.44 99 LYS A O 1
ATOM 767 N N . ILE A 1 100 ? 15.606 4.690 -8.734 1.00 89.94 100 ILE A N 1
ATOM 768 C CA . ILE A 1 100 ? 14.817 5.677 -9.476 1.00 89.94 100 ILE A CA 1
ATOM 769 C C . ILE A 1 100 ? 14.521 6.859 -8.558 1.00 89.94 100 ILE A C 1
ATOM 771 O O . ILE A 1 100 ? 14.235 6.676 -7.370 1.00 89.94 100 ILE A O 1
ATOM 775 N N . ALA A 1 101 ? 14.549 8.069 -9.120 1.00 88.25 101 ALA A N 1
ATOM 776 C CA . ALA A 1 101 ? 14.005 9.241 -8.452 1.00 88.25 101 ALA A CA 1
ATOM 777 C C . ALA A 1 101 ? 12.493 9.053 -8.269 1.00 88.25 101 ALA A C 1
ATOM 779 O O . ALA A 1 101 ? 11.721 9.113 -9.223 1.00 88.25 101 ALA A O 1
ATOM 780 N N . MET A 1 102 ? 12.076 8.780 -7.036 1.00 91.69 102 MET A N 1
ATOM 781 C CA . MET A 1 102 ? 10.670 8.582 -6.707 1.00 91.69 102 MET A CA 1
ATOM 782 C C . MET A 1 102 ? 9.999 9.951 -6.554 1.00 91.69 102 MET A C 1
ATOM 784 O O . MET A 1 102 ? 9.682 10.352 -5.438 1.00 91.69 102 MET A O 1
ATOM 788 N N . ASP A 1 103 ? 9.854 10.702 -7.649 1.00 92.31 103 ASP A N 1
ATOM 789 C CA . ASP A 1 103 ? 9.121 11.976 -7.684 1.00 92.31 103 ASP A CA 1
ATOM 790 C C . ASP A 1 103 ? 7.618 11.775 -7.408 1.00 92.31 103 ASP A C 1
ATOM 792 O O . ASP A 1 103 ? 7.163 10.655 -7.165 1.00 92.31 103 ASP A O 1
ATOM 796 N N . ASP A 1 104 ? 6.845 12.859 -7.334 1.00 92.88 104 ASP A N 1
ATOM 797 C CA . ASP A 1 104 ? 5.443 12.767 -6.906 1.00 92.88 104 ASP A CA 1
ATOM 798 C C . ASP A 1 104 ? 4.586 11.956 -7.887 1.00 92.88 104 ASP A C 1
ATOM 800 O O . ASP A 1 104 ? 3.672 11.243 -7.465 1.00 92.88 104 ASP A O 1
ATOM 804 N N . THR A 1 105 ? 4.910 11.996 -9.180 1.00 92.75 105 THR A N 1
ATOM 805 C CA . THR A 1 105 ? 4.212 11.233 -10.220 1.00 92.75 105 THR A CA 1
ATOM 806 C C . THR A 1 105 ? 4.548 9.747 -10.120 1.00 92.75 105 THR A C 1
ATOM 808 O O . THR A 1 105 ? 3.643 8.909 -10.057 1.00 92.75 105 THR A O 1
ATOM 811 N N . ALA A 1 106 ? 5.836 9.405 -10.034 1.00 94.50 106 ALA A N 1
ATOM 812 C CA . ALA A 1 106 ? 6.312 8.036 -9.874 1.00 94.50 106 ALA A CA 1
ATOM 813 C C . ALA A 1 106 ? 5.823 7.424 -8.558 1.00 94.50 106 ALA A C 1
ATOM 815 O O . ALA A 1 106 ? 5.423 6.256 -8.532 1.00 94.50 106 ALA A O 1
ATOM 816 N N . TRP A 1 107 ? 5.794 8.205 -7.473 1.00 96.56 107 TRP A N 1
ATOM 817 C CA . TRP A 1 107 ? 5.277 7.757 -6.184 1.00 96.56 107 TRP A CA 1
ATOM 818 C C . TRP A 1 107 ? 3.769 7.520 -6.223 1.00 96.56 107 TRP A C 1
ATOM 820 O O . TRP A 1 107 ? 3.302 6.462 -5.790 1.00 96.56 107 TRP A O 1
ATOM 830 N N . ARG A 1 108 ? 3.002 8.445 -6.815 1.00 95.50 108 ARG A N 1
ATOM 831 C CA . ARG A 1 108 ? 1.553 8.285 -6.993 1.00 95.50 108 ARG A CA 1
ATOM 832 C C . ARG A 1 108 ? 1.228 7.045 -7.823 1.00 95.50 108 ARG A C 1
ATOM 834 O O . ARG A 1 108 ? 0.376 6.261 -7.418 1.00 95.50 108 ARG A O 1
ATOM 841 N N . GLN A 1 109 ? 1.942 6.806 -8.928 1.00 97.19 109 GLN A N 1
ATOM 842 C CA . GLN A 1 109 ? 1.757 5.582 -9.713 1.00 97.19 109 GLN A CA 1
ATOM 843 C C . GLN A 1 109 ? 2.180 4.337 -8.919 1.00 97.19 109 GLN A C 1
ATOM 845 O O . GLN A 1 109 ? 1.442 3.357 -8.894 1.00 97.19 109 GLN A O 1
ATOM 850 N N . SER A 1 110 ? 3.326 4.359 -8.232 1.00 97.38 110 SER A N 1
ATOM 851 C CA . SER A 1 110 ? 3.808 3.232 -7.410 1.00 97.38 110 SER A CA 1
ATOM 852 C C . SER A 1 110 ? 2.803 2.805 -6.341 1.00 97.38 110 SER A C 1
ATOM 854 O O . SER A 1 110 ? 2.685 1.607 -6.053 1.00 97.38 110 SER A O 1
ATOM 856 N N . SER A 1 111 ? 2.063 3.785 -5.818 1.00 96.88 111 SER A N 1
ATOM 857 C CA . SER A 1 111 ? 1.035 3.622 -4.792 1.00 96.88 111 SER A CA 1
ATOM 858 C C . SER A 1 111 ? -0.240 2.957 -5.291 1.00 96.88 111 SER A C 1
ATOM 860 O O . SER A 1 111 ? -1.012 2.452 -4.483 1.00 96.88 111 SER A O 1
ATOM 862 N N . LEU A 1 112 ? -0.463 2.882 -6.604 1.00 97.25 112 LEU A N 1
ATOM 863 C CA . LEU A 1 112 ? -1.601 2.154 -7.152 1.00 97.25 112 LEU A CA 1
ATOM 864 C C . LEU A 1 112 ? -1.422 0.633 -7.027 1.00 97.25 112 LEU A C 1
ATOM 866 O O . LEU A 1 112 ? -0.295 0.121 -7.043 1.00 97.25 112 LEU A O 1
ATOM 870 N N . PRO A 1 113 ? -2.526 -0.138 -6.980 1.00 96.62 113 PRO A N 1
ATOM 871 C CA . PRO A 1 113 ? -2.472 -1.583 -7.145 1.00 96.62 113 PRO A CA 1
ATOM 872 C C . PRO A 1 113 ? -1.774 -1.999 -8.444 1.00 96.62 113 PRO A C 1
ATOM 874 O O . PRO A 1 113 ? -1.816 -1.301 -9.458 1.00 96.62 113 PRO A O 1
ATOM 877 N N . VAL A 1 114 ? -1.201 -3.203 -8.447 1.00 97.06 114 VAL A N 1
ATOM 878 C CA . VAL A 1 114 ? -0.544 -3.771 -9.637 1.00 97.06 114 VAL A CA 1
ATOM 879 C C . VAL A 1 114 ? -1.511 -3.877 -10.825 1.00 97.06 114 VAL A C 1
ATOM 881 O O . VAL A 1 114 ? -1.130 -3.615 -11.960 1.00 97.06 114 VAL A O 1
ATOM 884 N N . SER A 1 115 ? -2.789 -4.168 -10.579 1.00 95.81 115 SER A N 1
ATOM 885 C CA . SER A 1 115 ? -3.836 -4.199 -11.613 1.00 95.81 115 SER A CA 1
ATOM 886 C C . SER A 1 115 ? -4.195 -2.824 -12.198 1.00 95.81 115 SER A C 1
ATOM 888 O O . SER A 1 115 ? -4.976 -2.746 -13.139 1.00 95.81 115 SER A O 1
ATOM 890 N N . ARG A 1 116 ? -3.677 -1.736 -11.619 1.00 96.44 116 ARG A N 1
ATOM 891 C CA . ARG A 1 116 ? -3.857 -0.346 -12.064 1.00 96.44 116 ARG A CA 1
ATOM 892 C C . ARG A 1 116 ? -2.522 0.292 -12.464 1.00 96.44 116 ARG A C 1
ATOM 894 O O . ARG A 1 116 ? -2.359 1.504 -12.387 1.00 96.44 116 ARG A O 1
ATOM 901 N N . GLY A 1 117 ? -1.538 -0.523 -12.848 1.00 96.00 117 GLY A N 1
ATOM 902 C CA . GLY A 1 117 ? -0.269 -0.020 -13.377 1.00 96.00 117 GLY A CA 1
ATOM 903 C C . GLY A 1 117 ? 0.753 0.399 -12.323 1.00 96.00 117 GLY A C 1
ATOM 904 O O . GLY A 1 117 ? 1.867 0.779 -12.681 1.00 96.00 117 GLY A O 1
ATOM 905 N N . GLY A 1 118 ? 0.427 0.286 -11.033 1.00 97.38 118 GLY A N 1
ATOM 906 C CA . GLY A 1 118 ? 1.351 0.602 -9.946 1.00 97.38 118 GLY A CA 1
ATOM 907 C C . GLY A 1 118 ? 2.251 -0.552 -9.526 1.00 97.38 118 GLY A C 1
ATOM 908 O O . GLY A 1 118 ? 2.259 -1.621 -10.151 1.00 97.38 118 GLY A O 1
ATOM 909 N N . LEU A 1 119 ? 3.009 -0.338 -8.447 1.00 97.50 119 LEU A N 1
ATOM 910 C CA . LEU A 1 119 ? 3.829 -1.371 -7.800 1.00 97.50 119 LEU A CA 1
ATOM 911 C C . LEU A 1 119 ? 3.058 -2.118 -6.703 1.00 97.50 119 LEU A C 1
ATOM 913 O O . LEU A 1 119 ? 3.453 -3.213 -6.303 1.00 97.50 119 LEU A O 1
ATOM 917 N N . GLY A 1 120 ? 1.931 -1.566 -6.246 1.00 96.12 120 GLY A N 1
ATOM 918 C CA . GLY A 1 120 ? 1.150 -2.089 -5.128 1.00 96.12 120 GLY A CA 1
ATOM 919 C C . GLY A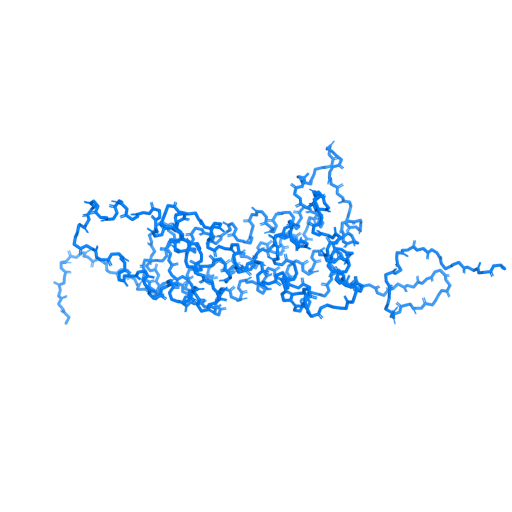 1 120 ? 1.678 -1.667 -3.757 1.00 96.12 120 GLY A C 1
ATOM 920 O O . GLY A 1 120 ? 1.269 -2.255 -2.760 1.00 96.12 120 GLY A O 1
ATOM 921 N N . ILE A 1 121 ? 2.569 -0.673 -3.692 1.00 96.38 121 ILE A N 1
ATOM 922 C CA . ILE A 1 121 ? 3.087 -0.120 -2.435 1.00 96.38 121 ILE A CA 1
ATOM 923 C C . ILE A 1 121 ? 2.129 0.982 -1.987 1.00 96.38 121 ILE A C 1
ATOM 925 O O . ILE A 1 121 ? 2.403 2.159 -2.176 1.00 96.38 121 ILE A O 1
ATOM 929 N N . ARG A 1 122 ? 0.964 0.589 -1.465 1.00 94.50 122 ARG A N 1
ATOM 930 C CA . ARG A 1 122 ? -0.076 1.535 -1.040 1.00 94.50 122 ARG A CA 1
ATOM 931 C C . ARG A 1 122 ? 0.493 2.529 -0.025 1.00 94.50 122 ARG A C 1
ATOM 933 O O . ARG A 1 122 ? 1.109 2.097 0.953 1.00 94.50 122 ARG A O 1
ATOM 940 N N . ARG A 1 123 ? 0.223 3.819 -0.228 1.00 95.75 123 ARG A N 1
ATOM 941 C CA . ARG A 1 123 ? 0.360 4.820 0.833 1.00 95.75 123 ARG A CA 1
ATOM 942 C C . ARG A 1 123 ? -0.613 4.487 1.946 1.00 95.75 123 ARG A C 1
ATOM 944 O O . ARG A 1 123 ? -1.725 4.064 1.652 1.00 95.75 123 ARG A O 1
ATOM 951 N N . VAL A 1 124 ? -0.194 4.593 3.198 1.00 96.44 124 VAL A N 1
ATOM 952 C CA . VAL A 1 124 ? -0.999 4.183 4.354 1.00 96.44 124 VAL A CA 1
ATOM 953 C C . VAL A 1 124 ? -2.006 5.247 4.768 1.00 96.44 124 VAL A C 1
ATOM 955 O O . VAL A 1 124 ? -2.975 4.909 5.448 1.00 96.44 124 VAL A O 1
ATOM 958 N N . ASP A 1 125 ? -1.811 6.497 4.343 1.00 95.38 125 ASP A N 1
ATOM 959 C CA . ASP A 1 125 ? -2.783 7.571 4.545 1.00 95.38 125 ASP A CA 1
ATOM 960 C C . ASP A 1 125 ? -4.097 7.342 3.776 1.00 95.38 125 ASP A C 1
ATOM 962 O O . ASP A 1 125 ? -5.171 7.510 4.349 1.00 95.38 125 ASP A O 1
ATOM 966 N N . GLU A 1 126 ? -4.028 6.856 2.536 1.00 94.94 126 GLU A N 1
ATOM 967 C CA . GLU A 1 126 ? -5.186 6.544 1.686 1.00 94.94 126 GLU A CA 1
ATOM 968 C C . GLU A 1 126 ? -6.143 5.485 2.292 1.00 94.94 126 GLU A C 1
ATOM 970 O O . GLU A 1 126 ? -7.332 5.771 2.445 1.00 94.94 126 GLU A O 1
ATOM 975 N N . PRO A 1 127 ? -5.698 4.270 2.684 1.00 96.12 127 PRO A N 1
ATOM 976 C CA . PRO A 1 127 ? -6.559 3.246 3.254 1.00 96.12 127 PRO A CA 1
ATOM 977 C C . PRO A 1 127 ? -6.852 3.461 4.741 1.00 96.12 127 PRO A C 1
ATOM 979 O O . PRO A 1 127 ? -7.596 2.656 5.294 1.00 96.12 127 PRO A O 1
ATOM 982 N N . ALA A 1 128 ? -6.307 4.485 5.412 1.00 96.94 128 ALA A N 1
ATOM 983 C CA . ALA A 1 128 ? -6.551 4.709 6.840 1.00 96.94 128 ALA A CA 1
ATOM 984 C C . ALA A 1 128 ? -8.050 4.834 7.151 1.00 96.94 128 ALA A C 1
ATOM 986 O O . ALA A 1 128 ? -8.564 4.169 8.051 1.00 96.94 128 ALA A O 1
ATOM 987 N N . LEU A 1 129 ? -8.763 5.638 6.361 1.00 96.44 129 LEU A N 1
ATOM 988 C CA . LEU A 1 129 ? -10.198 5.846 6.516 1.00 96.44 129 LEU A CA 1
ATOM 989 C C . LEU A 1 129 ? -11.024 4.629 6.033 1.00 96.44 129 LEU A C 1
ATOM 991 O O . LEU A 1 129 ? -11.824 4.124 6.825 1.00 96.44 129 LEU A O 1
ATOM 995 N N . PRO A 1 130 ? -10.790 4.058 4.828 1.00 97.50 130 PRO A N 1
ATOM 996 C CA . PRO A 1 130 ? -11.391 2.787 4.407 1.00 97.50 130 PRO A CA 1
ATOM 997 C C . PRO A 1 130 ? -11.226 1.626 5.398 1.00 97.50 130 PRO A C 1
ATOM 999 O O . PRO A 1 130 ? -12.168 0.867 5.629 1.00 97.50 130 PRO A O 1
ATOM 1002 N N . ALA A 1 131 ? -10.032 1.455 5.974 1.00 97.50 131 ALA A N 1
ATOM 1003 C CA . ALA A 1 131 ? -9.728 0.369 6.902 1.00 97.50 131 ALA A CA 1
ATOM 1004 C C . ALA A 1 131 ? -10.493 0.526 8.218 1.00 97.50 131 ALA A C 1
ATOM 1006 O O . ALA A 1 131 ? -11.071 -0.451 8.702 1.00 97.50 131 ALA A O 1
ATOM 1007 N N . PHE A 1 132 ? -10.536 1.746 8.760 1.00 96.56 132 PHE A N 1
ATOM 1008 C CA . PHE A 1 132 ? -11.314 2.068 9.950 1.00 96.56 132 PHE A CA 1
ATOM 1009 C C . PHE A 1 132 ? -12.811 1.830 9.720 1.00 96.56 132 PHE A C 1
ATOM 1011 O O . PHE A 1 132 ? -13.420 1.045 10.445 1.00 96.56 132 PHE A O 1
ATOM 1018 N N . LEU A 1 133 ? -13.389 2.419 8.665 1.00 96.69 133 LEU A N 1
ATOM 1019 C CA . LEU A 1 133 ? -14.816 2.284 8.340 1.00 96.69 133 LEU A CA 1
ATOM 1020 C C . LEU A 1 133 ? -15.227 0.816 8.181 1.00 96.69 133 LEU A C 1
ATOM 1022 O O . LEU A 1 133 ? -16.209 0.373 8.778 1.00 96.69 133 LEU A O 1
ATOM 1026 N N . ALA A 1 134 ? -14.435 0.035 7.445 1.00 97.44 134 ALA A N 1
ATOM 1027 C CA . ALA A 1 134 ? -14.693 -1.388 7.271 1.00 97.44 134 ALA A CA 1
ATOM 1028 C C . ALA A 1 134 ? -14.623 -2.185 8.577 1.00 97.44 134 ALA A C 1
ATOM 1030 O O . ALA A 1 134 ? -15.407 -3.108 8.786 1.00 97.44 134 ALA A O 1
ATOM 1031 N N . SER A 1 135 ? -13.688 -1.836 9.461 1.00 96.50 135 SER A N 1
ATOM 1032 C CA . SER A 1 135 ? -13.528 -2.482 10.763 1.00 96.50 135 SER A CA 1
ATOM 1033 C C . SER A 1 135 ? -14.705 -2.208 11.697 1.00 96.50 135 SER A C 1
ATOM 1035 O O . SER A 1 135 ? -15.266 -3.145 12.274 1.00 96.50 135 SER A O 1
ATOM 1037 N N . VAL A 1 136 ? -15.143 -0.948 11.774 1.00 93.81 136 VAL A N 1
ATOM 1038 C CA . VAL A 1 136 ? -16.286 -0.564 12.607 1.00 93.81 136 VAL A CA 1
ATOM 1039 C C . VAL A 1 136 ? -17.562 -1.240 12.109 1.00 93.81 136 VAL A C 1
ATOM 1041 O O . VAL A 1 136 ? -18.265 -1.868 12.897 1.00 93.81 136 VAL A O 1
ATOM 1044 N N . HIS A 1 137 ? -17.814 -1.220 10.797 1.00 94.25 137 HIS A N 1
ATOM 1045 C CA . HIS A 1 137 ? -18.970 -1.911 10.226 1.00 94.25 137 HIS A CA 1
ATOM 1046 C C . HIS A 1 137 ? -18.901 -3.437 10.372 1.00 94.25 137 HIS A C 1
ATOM 1048 O O . HIS A 1 137 ? -19.938 -4.066 10.537 1.00 94.25 137 HIS A O 1
ATOM 1054 N N . SER A 1 138 ? -17.710 -4.049 10.368 1.00 94.69 138 SER A N 1
ATOM 1055 C CA . SER A 1 138 ? -17.580 -5.492 10.632 1.00 94.69 138 SER A CA 1
ATOM 1056 C C . SER A 1 138 ? -17.887 -5.891 12.078 1.00 94.69 138 SER A C 1
ATOM 1058 O O . SER A 1 138 ? -18.189 -7.051 12.332 1.00 94.69 138 SER A O 1
ATOM 1060 N N . SER A 1 139 ? -17.817 -4.940 13.012 1.00 93.00 139 SER A N 1
ATOM 1061 C CA . SER A 1 139 ? -18.076 -5.169 14.439 1.00 93.00 139 SER A CA 1
ATOM 1062 C C . SER A 1 139 ? -19.439 -4.631 14.886 1.00 93.00 139 SER A C 1
ATOM 1064 O O . SER A 1 139 ? -19.736 -4.666 16.076 1.00 93.00 139 SER A O 1
ATOM 1066 N N . PHE A 1 140 ? -20.246 -4.103 13.960 1.00 89.81 140 PHE A N 1
ATOM 1067 C CA . PHE A 1 140 ? -21.463 -3.344 14.258 1.00 89.81 140 PHE A CA 1
ATOM 1068 C C . PHE A 1 140 ? -22.464 -4.160 15.081 1.00 89.81 140 PHE A C 1
ATOM 1070 O O . PHE A 1 140 ? -22.782 -3.780 16.206 1.00 89.81 140 PHE A O 1
ATOM 1077 N N . ASP A 1 141 ? -22.843 -5.333 14.572 1.00 89.06 141 ASP A N 1
ATOM 1078 C CA . ASP A 1 141 ? -23.798 -6.238 15.221 1.00 89.06 141 ASP A CA 1
ATOM 1079 C C . ASP A 1 141 ? -23.316 -6.680 16.612 1.00 89.06 141 ASP A C 1
ATOM 1081 O O . ASP A 1 141 ? -24.105 -6.839 17.541 1.00 89.06 141 ASP A O 1
ATOM 1085 N N . LEU A 1 142 ? -22.001 -6.864 16.774 1.00 92.25 142 LEU A N 1
ATOM 1086 C CA . LEU A 1 142 ? -21.403 -7.255 18.048 1.00 92.25 142 LEU A CA 1
ATOM 1087 C C . LEU A 1 142 ? -21.455 -6.108 19.068 1.00 92.25 142 LEU A C 1
ATOM 1089 O O . LEU A 1 142 ? -21.748 -6.336 20.239 1.00 92.25 142 LEU A O 1
ATOM 1093 N N . MET A 1 143 ? -21.187 -4.875 18.632 1.00 90.75 143 MET A N 1
ATOM 1094 C CA . MET A 1 143 ? -21.284 -3.691 19.491 1.00 90.75 143 MET A CA 1
ATOM 1095 C C . MET A 1 143 ? -22.722 -3.454 19.957 1.00 90.75 143 MET A C 1
ATOM 1097 O O . MET A 1 143 ? -22.925 -3.160 21.133 1.00 90.75 143 MET A O 1
ATOM 1101 N N . GLU A 1 144 ? -23.704 -3.641 19.075 1.00 89.38 144 GLU A N 1
ATOM 1102 C CA . GLU A 1 144 ? -25.126 -3.523 19.415 1.00 89.38 144 GLU A CA 1
ATOM 1103 C C . GLU A 1 144 ? -25.558 -4.587 20.438 1.00 89.38 144 GLU A C 1
ATOM 1105 O O . GLU A 1 144 ? -26.298 -4.283 21.369 1.00 89.38 144 GLU A O 1
ATOM 1110 N N . GLN A 1 145 ? -25.026 -5.812 20.349 1.00 93.25 145 GLN A N 1
ATOM 1111 C CA . GLN A 1 145 ? -25.283 -6.866 21.341 1.00 93.25 145 GLN A CA 1
ATOM 1112 C C . GLN A 1 145 ? -24.679 -6.558 22.719 1.00 93.25 145 GLN A C 1
ATOM 1114 O O . GLN A 1 145 ? -25.328 -6.786 23.740 1.00 93.25 145 GLN A O 1
ATOM 1119 N N . PHE A 1 146 ? -23.438 -6.060 22.771 1.00 92.94 146 PHE A N 1
ATOM 1120 C CA . PHE A 1 146 ? -22.765 -5.762 24.042 1.00 92.94 146 PHE A CA 1
ATOM 1121 C C . PHE A 1 146 ? -23.254 -4.472 24.697 1.00 92.94 146 PHE A C 1
ATOM 1123 O O . PHE A 1 146 ? -23.268 -4.376 25.925 1.00 92.94 146 PHE A O 1
ATOM 1130 N N . TYR A 1 147 ? -23.623 -3.472 23.899 1.00 91.56 147 TYR A N 1
ATOM 1131 C CA . TYR A 1 147 ? -24.048 -2.175 24.401 1.00 91.56 147 TYR A CA 1
ATOM 1132 C C . TYR A 1 147 ? -25.201 -1.607 23.556 1.00 91.56 147 TYR A C 1
ATOM 1134 O O . TYR A 1 147 ? -24.985 -0.677 22.790 1.00 91.56 147 TYR A O 1
ATOM 1142 N N . PRO A 1 148 ? -26.448 -2.096 23.724 1.00 89.44 148 PRO A N 1
ATOM 1143 C CA . PRO A 1 148 ? -27.588 -1.748 22.856 1.00 89.44 148 PRO A CA 1
ATOM 1144 C C . PRO A 1 148 ? -27.951 -0.258 22.784 1.00 89.44 148 PRO A C 1
ATOM 1146 O O . PRO A 1 148 ? -28.692 0.164 21.906 1.00 89.44 148 PRO A O 1
ATOM 1149 N N . GLN A 1 149 ? -27.462 0.550 23.727 1.00 90.06 149 GLN A N 1
ATOM 1150 C CA . GLN A 1 149 ? -27.679 1.999 23.753 1.00 90.06 149 GLN A CA 1
ATOM 1151 C C . GLN A 1 149 ? -26.681 2.770 22.875 1.00 90.06 149 GLN A C 1
ATOM 1153 O O . GLN A 1 149 ? -26.760 3.995 22.787 1.00 90.06 149 GLN A O 1
ATOM 1158 N N . VAL A 1 150 ? -25.709 2.086 22.266 1.00 87.50 150 VAL A N 1
ATOM 1159 C CA . VAL A 1 150 ? -24.697 2.721 21.427 1.00 87.50 150 VAL A CA 1
ATOM 1160 C C . VAL A 1 150 ? -25.282 3.140 20.085 1.00 87.50 150 VAL A C 1
ATOM 1162 O O . VAL A 1 150 ? -25.700 2.318 19.277 1.00 87.50 150 VAL A O 1
ATOM 1165 N N . ASP A 1 151 ? -25.240 4.438 19.800 1.00 88.25 151 ASP A N 1
ATOM 1166 C CA . ASP A 1 151 ? -25.499 4.937 18.454 1.00 88.25 151 ASP A CA 1
ATOM 1167 C C . ASP A 1 151 ? -24.200 4.904 17.638 1.00 88.25 151 ASP A C 1
ATOM 1169 O O . ASP A 1 151 ? -23.508 5.912 17.470 1.00 88.25 151 ASP A O 1
ATOM 1173 N N . VAL A 1 152 ? -23.841 3.720 17.133 1.00 84.31 152 VAL A N 1
ATOM 1174 C CA . VAL A 1 152 ? -22.649 3.556 16.283 1.00 84.31 152 VAL A CA 1
ATOM 1175 C C . VAL A 1 152 ? -22.747 4.414 15.017 1.00 84.31 152 VAL A C 1
ATOM 1177 O O . VAL A 1 152 ? -21.728 4.895 14.522 1.00 84.31 152 VAL A O 1
ATOM 1180 N N . ASN A 1 153 ? -23.956 4.658 14.497 1.00 86.94 153 ASN A N 1
ATOM 1181 C CA . ASN A 1 153 ? -24.131 5.497 13.313 1.00 86.94 153 ASN A CA 1
ATOM 1182 C C . ASN A 1 153 ? -23.673 6.931 13.588 1.00 86.94 153 ASN A C 1
ATOM 1184 O O . ASN A 1 153 ? -22.959 7.498 12.760 1.00 86.94 153 ASN A O 1
ATOM 1188 N N . SER A 1 154 ? -23.990 7.496 14.757 1.00 87.88 154 SER A N 1
ATOM 1189 C CA . SER A 1 154 ? -23.484 8.820 15.147 1.00 87.88 154 SER A CA 1
ATOM 1190 C C . SER A 1 154 ? -21.953 8.871 15.229 1.00 87.88 154 SER A C 1
ATOM 1192 O O . SER A 1 154 ? -21.346 9.837 14.770 1.00 87.88 154 SER A O 1
ATOM 1194 N N . ILE A 1 155 ? -21.319 7.804 15.731 1.00 84.94 155 ILE A N 1
ATOM 1195 C CA . ILE A 1 155 ? -19.858 7.705 15.880 1.00 84.94 155 ILE A CA 1
ATOM 1196 C C . ILE A 1 155 ? -19.169 7.668 14.510 1.00 84.94 155 ILE A C 1
ATOM 1198 O O . ILE A 1 155 ? -18.108 8.263 14.321 1.00 84.94 155 ILE A O 1
ATOM 1202 N N . VAL A 1 156 ? -1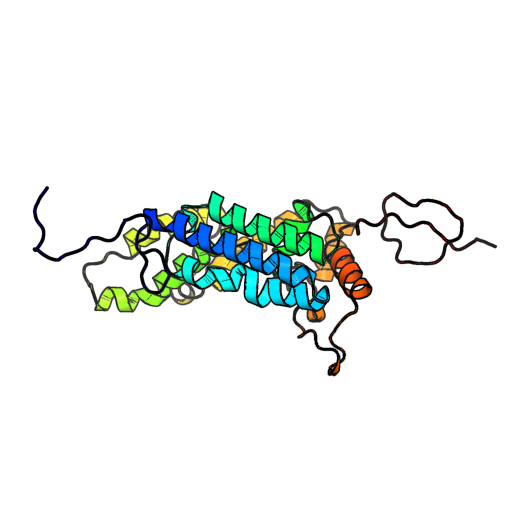9.766 6.969 13.544 1.00 90.25 156 VAL A N 1
ATOM 1203 C CA . VAL A 1 156 ? -19.157 6.713 12.229 1.00 90.25 156 VAL A CA 1
ATOM 1204 C C . VAL A 1 156 ? -19.512 7.786 11.195 1.00 90.25 156 VAL A C 1
ATOM 1206 O O . VAL A 1 156 ? -18.763 7.981 10.237 1.00 90.25 156 VAL A O 1
ATOM 1209 N N . SER A 1 157 ? -20.603 8.531 11.392 1.00 93.12 157 SER A N 1
ATOM 1210 C CA . SER A 1 157 ? -21.074 9.561 10.453 1.00 93.12 157 SER A CA 1
ATOM 1211 C C . SER A 1 157 ? -20.002 10.590 10.052 1.00 93.12 157 SER A C 1
ATOM 1213 O O . SER A 1 157 ? -19.857 10.825 8.851 1.00 93.12 157 SER A O 1
ATOM 1215 N N . PRO A 1 158 ? -19.181 11.147 10.970 1.00 94.31 158 PRO A N 1
ATOM 1216 C CA . PRO A 1 158 ? -18.109 12.070 10.590 1.00 94.31 158 PRO A CA 1
ATOM 1217 C C . PRO A 1 158 ? -17.053 11.427 9.681 1.00 94.31 158 PRO A C 1
ATOM 1219 O O . PRO A 1 158 ? -16.578 12.052 8.736 1.00 94.31 158 PRO A O 1
ATOM 1222 N N . ALA A 1 159 ? -16.704 10.163 9.939 1.00 95.00 159 ALA A N 1
ATOM 1223 C CA . ALA A 1 159 ? -15.737 9.421 9.134 1.00 95.00 159 ALA A CA 1
ATOM 1224 C C . ALA A 1 159 ? -16.294 9.092 7.737 1.00 95.00 159 ALA A C 1
ATOM 1226 O O . ALA A 1 159 ? -15.561 9.164 6.753 1.00 95.00 159 ALA A O 1
ATOM 1227 N N . ILE A 1 160 ? -17.592 8.781 7.630 1.00 96.19 160 ILE A N 1
ATOM 1228 C CA . ILE A 1 160 ? -18.265 8.593 6.336 1.00 96.19 160 ILE A CA 1
ATOM 1229 C C . ILE A 1 160 ? -18.275 9.900 5.544 1.00 96.19 160 ILE A C 1
ATOM 1231 O O . ILE A 1 160 ? -17.927 9.878 4.367 1.00 96.19 160 ILE A O 1
ATOM 1235 N N . HIS A 1 161 ? -18.614 11.025 6.179 1.00 95.94 161 HIS A N 1
ATOM 1236 C CA . HIS A 1 161 ? -18.622 12.330 5.516 1.00 95.94 161 HIS A CA 1
ATOM 1237 C C . HIS A 1 161 ? -17.238 12.690 4.971 1.00 95.94 161 HIS A C 1
ATOM 1239 O O . HIS A 1 161 ? -17.099 13.004 3.792 1.00 95.94 161 HIS A O 1
ATOM 1245 N N . LEU A 1 162 ? -16.199 12.536 5.800 1.00 95.75 162 LEU A N 1
ATOM 1246 C CA . LEU A 1 162 ? -14.815 12.749 5.381 1.00 95.75 162 LEU A CA 1
ATOM 1247 C C . LEU A 1 162 ? -14.440 11.854 4.187 1.00 95.75 162 LEU A C 1
ATOM 1249 O O . LEU A 1 162 ? -13.766 12.295 3.260 1.00 95.75 162 LEU A O 1
ATOM 1253 N N . TRP A 1 163 ? -14.897 10.600 4.178 1.00 96.81 163 TRP A N 1
ATOM 1254 C CA . TRP A 1 163 ? -14.632 9.683 3.070 1.00 96.81 163 TRP A CA 1
ATOM 1255 C C . TRP A 1 163 ? -15.368 10.101 1.793 1.00 96.81 163 TRP A C 1
ATOM 1257 O O . TRP A 1 163 ? -14.799 10.006 0.706 1.00 96.81 163 TRP A O 1
ATOM 1267 N N . GLN A 1 164 ? -16.608 10.583 1.899 1.00 96.38 164 GLN A N 1
ATOM 1268 C CA . GLN A 1 164 ? -17.378 11.084 0.756 1.00 96.38 164 GLN A CA 1
ATOM 1269 C C . GLN A 1 164 ? -16.710 12.312 0.131 1.00 96.38 164 GLN A C 1
ATOM 1271 O O . GLN A 1 164 ? -16.610 12.388 -1.092 1.00 96.38 164 GLN A O 1
ATOM 1276 N N . GLU A 1 165 ? -16.204 13.235 0.954 1.00 94.31 165 GLU A N 1
ATOM 1277 C CA . GLU A 1 165 ? -15.447 14.405 0.493 1.00 94.31 165 GLU A CA 1
ATOM 1278 C C . GLU A 1 165 ? -14.159 14.001 -0.234 1.00 94.31 165 GLU A C 1
ATOM 1280 O O . GLU A 1 165 ? -13.843 14.550 -1.288 1.00 94.31 165 GLU A O 1
ATOM 1285 N N . GLN A 1 166 ? -13.427 13.017 0.300 1.00 91.94 166 GLN A N 1
ATOM 1286 C CA . GLN A 1 166 ? -12.169 12.548 -0.286 1.00 91.94 166 GLN A CA 1
ATOM 1287 C C . GLN A 1 166 ? -12.371 11.769 -1.590 1.00 91.94 166 GLN A C 1
ATOM 1289 O O . GLN A 1 166 ? -11.635 11.983 -2.549 1.00 91.94 166 GLN A O 1
ATOM 1294 N N . SER A 1 167 ? -13.350 10.863 -1.619 1.00 93.44 167 SER A N 1
ATOM 1295 C CA . SER A 1 167 ? -13.582 9.935 -2.735 1.00 93.44 167 SER A CA 1
ATOM 1296 C C . SER A 1 167 ? -14.528 10.470 -3.810 1.00 93.44 167 SER A C 1
ATOM 1298 O O . SER A 1 167 ? -14.662 9.848 -4.867 1.00 93.44 167 SER A O 1
ATOM 1300 N N . ILE A 1 168 ? -15.237 11.574 -3.533 1.00 92.75 168 ILE A N 1
ATOM 1301 C CA . ILE A 1 168 ? -16.281 12.150 -4.400 1.00 92.75 168 ILE A CA 1
ATOM 1302 C C . ILE A 1 168 ? -17.287 11.059 -4.823 1.00 92.75 168 ILE A C 1
ATOM 1304 O O . ILE A 1 168 ? -17.724 10.969 -5.969 1.00 92.75 168 ILE A O 1
ATOM 1308 N N . SER A 1 169 ? -17.606 10.156 -3.892 1.00 93.88 169 SER A N 1
ATOM 1309 C CA . SER A 1 169 ? -18.385 8.944 -4.150 1.00 93.88 169 SER A CA 1
ATOM 1310 C C . SER A 1 169 ? -19.430 8.706 -3.067 1.00 93.88 169 SER A C 1
ATOM 1312 O O . SER A 1 169 ? -19.324 9.185 -1.938 1.00 93.88 169 SER A O 1
ATOM 1314 N N . GLN A 1 170 ? -20.469 7.945 -3.416 1.00 94.88 170 GLN A N 1
ATOM 1315 C CA . GLN A 1 170 ? -21.469 7.514 -2.443 1.00 94.88 170 GLN A CA 1
ATOM 1316 C C . GLN A 1 170 ? -20.939 6.350 -1.596 1.00 94.88 170 GLN A C 1
ATOM 1318 O O . GLN A 1 170 ? -20.220 5.497 -2.127 1.00 94.88 170 GLN A O 1
ATOM 1323 N N . PRO A 1 171 ? -21.290 6.277 -0.298 1.00 95.19 171 PRO A N 1
ATOM 1324 C CA . PRO A 1 171 ? -20.873 5.180 0.562 1.00 95.19 171 PRO A CA 1
ATOM 1325 C C . PRO A 1 171 ? -21.339 3.831 0.006 1.00 95.19 171 PRO A C 1
ATOM 1327 O O . PRO A 1 171 ? -22.433 3.755 -0.566 1.00 95.19 171 PRO A O 1
ATOM 1330 N N . PRO A 1 172 ? -20.581 2.743 0.224 1.00 95.56 172 PRO A N 1
ATOM 1331 C CA . PRO A 1 172 ? -21.026 1.411 -0.142 1.00 95.56 172 PRO A CA 1
ATOM 1332 C C . PRO A 1 172 ? -22.387 1.082 0.477 1.00 95.56 172 PRO A C 1
ATOM 1334 O O . PRO A 1 172 ? -22.718 1.513 1.593 1.00 95.56 172 PRO A O 1
ATOM 1337 N N . ILE A 1 173 ? -23.162 0.261 -0.231 1.00 95.06 173 ILE A N 1
ATOM 1338 C CA . ILE A 1 173 ? -24.387 -0.328 0.316 1.00 95.06 173 ILE A CA 1
ATOM 1339 C C . ILE A 1 173 ? -24.069 -1.085 1.611 1.00 95.06 173 ILE A C 1
ATOM 1341 O O . ILE A 1 173 ? -22.988 -1.663 1.741 1.00 95.06 173 ILE A O 1
ATOM 1345 N N . LEU A 1 174 ? -25.012 -1.094 2.557 1.00 91.00 174 LEU A N 1
ATOM 1346 C CA . LEU A 1 174 ? -24.811 -1.634 3.910 1.00 91.00 174 LEU A CA 1
ATOM 1347 C C . LEU A 1 174 ? -24.105 -3.008 3.946 1.00 91.00 174 LEU A C 1
ATOM 1349 O O . LEU A 1 174 ? -23.106 -3.108 4.658 1.00 91.00 174 LEU A O 1
ATOM 1353 N N . PRO A 1 175 ? -24.492 -4.021 3.138 1.00 93.38 175 PRO A N 1
ATOM 1354 C CA . PRO A 1 175 ? -23.847 -5.340 3.179 1.00 93.38 175 PRO A CA 1
ATOM 1355 C C . PRO A 1 175 ? -22.364 -5.339 2.783 1.00 93.38 175 PRO A C 1
ATOM 1357 O O . PRO A 1 175 ? -21.623 -6.243 3.152 1.00 93.38 175 PRO A O 1
ATOM 1360 N N . LEU A 1 176 ? -21.919 -4.336 2.020 1.00 96.00 176 LEU A N 1
ATOM 1361 C CA . LEU A 1 176 ? -20.534 -4.209 1.567 1.00 96.00 176 LEU A CA 1
ATOM 1362 C C . LEU A 1 176 ? -19.693 -3.316 2.480 1.00 96.00 176 LEU A C 1
ATOM 1364 O O . LEU A 1 176 ? -18.481 -3.230 2.289 1.00 96.00 176 LEU A O 1
ATOM 1368 N N . ARG A 1 177 ? -20.290 -2.662 3.484 1.00 95.31 177 ARG A N 1
ATOM 1369 C CA . ARG A 1 177 ? -19.562 -1.723 4.346 1.00 95.31 177 ARG A CA 1
ATOM 1370 C C . ARG A 1 177 ? -18.536 -2.395 5.248 1.00 95.31 177 ARG A C 1
ATOM 1372 O O . ARG A 1 177 ? -17.591 -1.729 5.643 1.00 95.31 177 ARG A O 1
ATOM 1379 N N . SER A 1 178 ? -18.656 -3.689 5.533 1.00 95.69 178 SER A N 1
ATOM 1380 C CA . SER A 1 178 ? -17.628 -4.455 6.253 1.00 95.69 178 SER A CA 1
ATOM 1381 C C . SER A 1 178 ? -16.407 -4.791 5.381 1.00 95.69 178 SER A C 1
ATOM 1383 O O . SER A 1 178 ? -15.339 -5.131 5.898 1.00 95.69 178 SER A O 1
ATOM 1385 N N . ALA A 1 179 ? -16.520 -4.667 4.053 1.00 97.00 179 ALA A N 1
ATOM 1386 C CA . ALA A 1 179 ? -15.443 -4.950 3.117 1.00 97.00 179 ALA A CA 1
ATOM 1387 C C . ALA A 1 179 ? -14.618 -3.686 2.829 1.00 97.00 179 ALA A C 1
ATOM 1389 O O . ALA A 1 179 ? -15.045 -2.798 2.096 1.00 97.00 179 ALA A O 1
ATOM 1390 N N . GLN A 1 180 ? -13.374 -3.641 3.317 1.00 96.88 180 GLN A N 1
ATOM 1391 C CA . GLN A 1 180 ? -12.452 -2.516 3.075 1.00 96.88 180 GLN A CA 1
ATOM 1392 C C . GLN A 1 180 ? -12.295 -2.182 1.588 1.00 96.88 180 GLN A C 1
ATOM 1394 O O . GLN A 1 180 ? -12.248 -1.015 1.214 1.00 96.88 180 GLN A O 1
ATOM 1399 N N . LYS A 1 181 ? -12.275 -3.205 0.728 1.00 96.12 181 LYS A N 1
ATOM 1400 C CA . LYS A 1 181 ? -12.173 -3.037 -0.725 1.00 96.12 181 LYS A CA 1
ATOM 1401 C C . LYS A 1 181 ? -13.294 -2.158 -1.300 1.00 96.12 181 LYS A C 1
ATOM 1403 O O . LYS A 1 181 ? -13.033 -1.413 -2.235 1.00 96.12 181 LYS A O 1
ATOM 1408 N N . ALA A 1 182 ? -14.508 -2.220 -0.747 1.00 97.56 182 ALA A N 1
ATOM 1409 C CA . ALA A 1 182 ? -15.639 -1.423 -1.224 1.00 97.56 182 ALA A CA 1
ATOM 1410 C C . ALA A 1 182 ? -15.450 0.082 -0.962 1.00 97.56 182 ALA A C 1
ATOM 1412 O O . ALA A 1 182 ? -15.870 0.898 -1.774 1.00 97.56 182 ALA A O 1
ATOM 1413 N N . TRP A 1 183 ? -14.776 0.437 0.134 1.00 97.56 183 TRP A N 1
ATOM 1414 C CA . TRP A 1 183 ? -14.424 1.820 0.474 1.00 97.56 183 TRP A CA 1
ATOM 1415 C C . TRP A 1 183 ? -13.166 2.318 -0.251 1.00 97.56 183 TRP A C 1
ATOM 1417 O O . TRP A 1 183 ? -13.002 3.511 -0.474 1.00 97.56 183 TRP A O 1
ATOM 1427 N N . ASP A 1 184 ? -12.254 1.412 -0.592 1.00 96.69 184 ASP A N 1
ATOM 1428 C CA . ASP A 1 184 ? -10.930 1.751 -1.121 1.00 96.69 184 ASP A CA 1
ATOM 1429 C C . ASP A 1 184 ? -10.903 1.897 -2.656 1.00 96.69 184 ASP A C 1
ATOM 1431 O O . ASP A 1 184 ? -10.187 2.748 -3.180 1.00 96.69 184 ASP A O 1
ATOM 1435 N N . ILE A 1 185 ? -11.706 1.113 -3.391 1.00 96.12 185 ILE A N 1
ATOM 1436 C CA . ILE A 1 185 ? -11.756 1.161 -4.867 1.00 96.12 185 ILE A CA 1
ATOM 1437 C C . ILE A 1 185 ? -12.008 2.575 -5.416 1.00 96.12 185 ILE A C 1
ATOM 1439 O O . ILE A 1 185 ? -11.261 2.964 -6.313 1.00 96.12 185 ILE A O 1
ATOM 1443 N N . PRO A 1 186 ? -12.987 3.358 -4.914 1.00 97.12 186 PRO A N 1
ATOM 1444 C CA . PRO A 1 186 ? -13.258 4.682 -5.474 1.00 97.12 186 PRO A CA 1
ATOM 1445 C C . PRO A 1 186 ? -12.051 5.627 -5.404 1.00 97.12 186 PRO A C 1
ATOM 1447 O O . PRO A 1 186 ? -11.742 6.307 -6.379 1.00 97.12 186 PRO A O 1
ATOM 1450 N N . ILE A 1 187 ? -11.309 5.595 -4.292 1.00 96.12 187 ILE A N 1
ATOM 1451 C CA . ILE A 1 187 ? -10.088 6.392 -4.095 1.00 96.12 187 ILE A CA 1
ATOM 1452 C C . ILE A 1 187 ? -8.999 5.949 -5.085 1.00 96.12 187 ILE A C 1
ATOM 1454 O O . ILE A 1 187 ? -8.350 6.770 -5.735 1.00 96.12 187 ILE A O 1
ATOM 1458 N N . VAL A 1 188 ? -8.818 4.634 -5.249 1.00 96.19 188 VAL A N 1
ATOM 1459 C CA . VAL A 1 188 ? -7.849 4.072 -6.202 1.00 96.19 188 VAL A CA 1
ATOM 1460 C C . VAL A 1 188 ? -8.180 4.467 -7.642 1.00 96.19 188 VAL A C 1
ATOM 1462 O O . VAL A 1 188 ? -7.284 4.865 -8.389 1.00 96.19 188 VAL A O 1
ATOM 1465 N N . ASP A 1 189 ? -9.444 4.346 -8.043 1.00 96.00 189 ASP A N 1
ATOM 1466 C CA . ASP A 1 189 ? -9.878 4.657 -9.404 1.00 96.00 189 ASP A CA 1
ATOM 1467 C C . ASP A 1 189 ? -9.758 6.166 -9.690 1.00 96.00 189 ASP A C 1
ATOM 1469 O O . ASP A 1 189 ? -9.302 6.543 -10.771 1.00 96.00 189 ASP A O 1
ATOM 1473 N N . GLN A 1 190 ? -10.026 7.031 -8.706 1.00 95.50 190 GLN A N 1
ATOM 1474 C CA . GLN A 1 190 ? -9.786 8.475 -8.808 1.00 95.50 190 GLN A CA 1
ATOM 1475 C C . GLN A 1 190 ? -8.300 8.8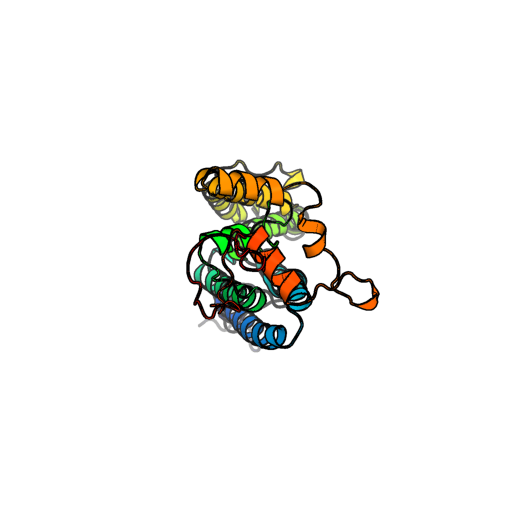03 -9.021 1.00 95.50 190 GLN A C 1
ATOM 1477 O O . GLN A 1 190 ? -7.956 9.604 -9.897 1.00 95.50 190 GLN A O 1
ATOM 1482 N N . HIS A 1 191 ? -7.394 8.179 -8.260 1.00 94.88 191 HIS A N 1
ATOM 1483 C CA . HIS A 1 191 ? -5.952 8.381 -8.435 1.00 94.88 191 HIS A CA 1
ATOM 1484 C C . HIS A 1 191 ? -5.452 7.868 -9.788 1.00 94.88 191 HIS A C 1
ATOM 1486 O O . HIS A 1 191 ? -4.630 8.528 -10.429 1.00 94.88 191 HIS A O 1
ATOM 1492 N N . TYR A 1 192 ? -5.966 6.724 -10.243 1.00 96.69 192 TYR A N 1
ATOM 1493 C CA . TYR A 1 192 ? -5.670 6.190 -11.570 1.00 96.69 192 TYR A CA 1
ATOM 1494 C C . TYR A 1 192 ? -6.123 7.148 -12.679 1.00 96.69 192 TYR A C 1
ATOM 1496 O O . TYR A 1 192 ? -5.342 7.454 -13.581 1.00 96.69 192 TYR A O 1
ATOM 1504 N N . GLN A 1 193 ? -7.339 7.684 -12.574 1.00 96.25 193 GLN A N 1
ATOM 1505 C CA . GLN A 1 193 ? -7.876 8.629 -13.548 1.00 96.25 193 GLN A CA 1
ATOM 1506 C C . GLN A 1 193 ? -7.102 9.954 -13.555 1.00 96.25 193 GLN A C 1
ATOM 1508 O O . GLN A 1 193 ? -6.723 10.443 -14.615 1.00 96.25 193 GLN A O 1
ATOM 1513 N N . THR A 1 194 ? -6.753 10.472 -12.375 1.00 95.31 194 THR A N 1
ATOM 1514 C CA . THR A 1 194 ? -5.912 11.674 -12.239 1.00 95.31 194 THR A CA 1
ATOM 1515 C C . THR A 1 194 ? -4.563 11.502 -12.942 1.00 95.31 194 THR A C 1
ATOM 1517 O O . THR A 1 194 ? -4.083 12.422 -13.601 1.00 95.31 194 THR A O 1
ATOM 1520 N N . LEU A 1 195 ? -3.938 10.323 -12.823 1.00 95.56 195 LEU A N 1
ATOM 1521 C CA . LEU A 1 195 ? -2.685 10.030 -13.521 1.00 95.56 195 LEU A CA 1
ATOM 1522 C C . LEU A 1 195 ? -2.874 9.955 -15.034 1.00 95.56 195 LEU A C 1
ATOM 1524 O O . LEU A 1 195 ? -2.032 10.471 -15.764 1.00 95.56 195 LEU A O 1
ATOM 1528 N N . LEU A 1 196 ? -3.960 9.342 -15.513 1.00 96.06 196 LEU A N 1
ATOM 1529 C CA . LEU A 1 196 ? -4.271 9.319 -16.940 1.00 96.06 196 LEU A CA 1
ATOM 1530 C C . LEU A 1 196 ? -4.429 10.739 -17.484 1.00 96.06 196 LEU A C 1
ATOM 1532 O O . LEU A 1 196 ? -3.838 11.063 -18.514 1.00 96.06 196 LEU A O 1
ATOM 1536 N N . ASP A 1 197 ? -5.199 11.585 -16.811 1.00 95.75 197 ASP A N 1
ATOM 1537 C CA . ASP A 1 197 ? -5.545 12.921 -17.305 1.00 95.75 197 ASP A CA 1
ATOM 1538 C C . ASP A 1 197 ? -4.368 13.897 -17.273 1.00 95.75 197 ASP A C 1
ATOM 1540 O O . ASP A 1 197 ? -4.260 14.750 -18.150 1.00 95.75 197 ASP A O 1
ATOM 1544 N N . ALA A 1 198 ? -3.434 13.718 -16.336 1.00 93.62 198 ALA A N 1
ATOM 1545 C CA . ALA A 1 198 ? -2.190 14.485 -16.288 1.00 93.62 198 ALA A CA 1
ATOM 1546 C C . ALA A 1 198 ? -1.104 13.993 -17.270 1.00 93.62 198 ALA A C 1
ATOM 1548 O O . ALA A 1 198 ? -0.098 14.674 -17.454 1.00 93.62 198 ALA A O 1
ATOM 1549 N N . SER A 1 199 ? -1.269 12.811 -17.874 1.00 93.50 199 SER A N 1
ATOM 1550 C CA . SER A 1 199 ? -0.237 12.156 -18.690 1.00 93.50 199 SER A CA 1
ATOM 1551 C C . SER A 1 199 ? -0.279 12.573 -20.165 1.00 93.50 199 SER A C 1
ATOM 1553 O O . SER A 1 199 ? -1.348 12.708 -20.766 1.00 93.50 199 SER A O 1
ATOM 1555 N N . SER A 1 200 ? 0.892 12.653 -20.804 1.00 94.38 200 SER A N 1
ATOM 1556 C CA . SER A 1 200 ? 1.003 12.750 -22.268 1.00 94.38 200 SER A CA 1
ATOM 1557 C C . SER A 1 200 ? 0.425 11.512 -22.969 1.00 94.38 200 SER A C 1
ATOM 1559 O O . SER A 1 200 ? 0.247 10.457 -22.361 1.00 94.38 200 SER A O 1
ATOM 1561 N N . GLN A 1 201 ? 0.177 11.580 -24.282 1.00 94.75 201 GLN A N 1
ATOM 1562 C CA . GLN A 1 201 ? -0.354 10.432 -25.036 1.00 94.75 201 GLN A CA 1
ATOM 1563 C C . GLN A 1 201 ? 0.528 9.174 -24.905 1.00 94.75 201 GLN A C 1
ATOM 1565 O O . GLN A 1 201 ? 0.007 8.067 -24.760 1.00 94.75 201 GLN A O 1
ATOM 1570 N N . ALA A 1 202 ? 1.855 9.342 -24.903 1.00 93.56 202 ALA A N 1
ATOM 1571 C CA . ALA A 1 202 ? 2.802 8.242 -24.731 1.00 93.56 202 ALA A CA 1
ATOM 1572 C C . ALA A 1 202 ? 2.747 7.644 -23.313 1.00 93.56 202 ALA A C 1
ATOM 1574 O O . ALA A 1 202 ? 2.736 6.424 -23.150 1.00 93.56 202 ALA A O 1
ATOM 1575 N N . GLU A 1 203 ? 2.662 8.486 -22.282 1.00 93.69 203 GLU A N 1
ATOM 1576 C CA . GLU A 1 203 ? 2.545 8.039 -20.890 1.00 93.69 203 GLU A CA 1
ATOM 1577 C C . GLU A 1 203 ? 1.195 7.383 -20.605 1.00 93.69 203 GLU A C 1
ATOM 1579 O O . GLU A 1 203 ? 1.154 6.368 -19.915 1.00 93.69 203 GLU A O 1
ATOM 1584 N N . ARG A 1 204 ? 0.105 7.889 -21.193 1.00 95.62 204 ARG A N 1
ATOM 1585 C CA . ARG A 1 204 ? -1.219 7.254 -21.137 1.00 95.62 204 ARG A CA 1
ATOM 1586 C C . ARG A 1 204 ? -1.178 5.861 -21.754 1.00 95.62 204 ARG A C 1
ATOM 1588 O O . ARG A 1 204 ? -1.646 4.912 -21.130 1.00 95.62 204 ARG A O 1
ATOM 1595 N N . ALA A 1 205 ? -0.579 5.717 -22.939 1.00 96.50 205 ALA A N 1
ATOM 1596 C CA . ALA A 1 205 ? -0.418 4.416 -23.587 1.00 96.50 205 ALA A CA 1
ATOM 1597 C C . ALA A 1 205 ? 0.396 3.445 -22.716 1.00 96.50 205 ALA A C 1
ATOM 1599 O O . ALA A 1 205 ? -0.017 2.301 -22.523 1.00 96.50 205 ALA A O 1
ATOM 1600 N N . ARG A 1 206 ? 1.501 3.915 -22.117 1.00 96.38 206 ARG A N 1
ATOM 1601 C CA . ARG A 1 206 ? 2.288 3.143 -21.142 1.00 96.38 206 ARG A CA 1
ATOM 1602 C C . ARG A 1 206 ? 1.438 2.727 -19.944 1.00 96.38 206 ARG A C 1
ATOM 1604 O O . ARG A 1 206 ? 1.421 1.546 -19.614 1.00 96.38 206 ARG A O 1
ATOM 1611 N N . LEU A 1 207 ? 0.744 3.668 -19.301 1.00 96.75 207 LEU A N 1
ATOM 1612 C CA . LEU A 1 207 ? -0.049 3.424 -18.095 1.00 96.75 207 LEU A CA 1
ATOM 1613 C C . LEU A 1 207 ? -1.178 2.417 -18.356 1.00 96.75 207 LEU A C 1
ATOM 1615 O O . LEU A 1 207 ? -1.397 1.521 -17.548 1.00 96.75 207 LEU A O 1
ATOM 1619 N N . VAL A 1 208 ? -1.853 2.507 -19.504 1.00 97.12 208 VAL A N 1
ATOM 1620 C CA . VAL A 1 208 ? -2.848 1.512 -19.935 1.00 97.12 208 VAL A CA 1
ATOM 1621 C C . VAL A 1 208 ? -2.195 0.148 -20.172 1.00 97.12 208 VAL A C 1
ATOM 1623 O O . VAL A 1 208 ? -2.705 -0.860 -19.684 1.00 97.12 208 VAL A O 1
ATOM 1626 N N . ALA A 1 209 ? -1.042 0.101 -20.847 1.00 97.12 209 ALA A N 1
ATOM 1627 C CA . ALA A 1 209 ? -0.326 -1.147 -21.107 1.00 97.12 209 ALA A CA 1
ATOM 1628 C C . ALA A 1 209 ? 0.103 -1.856 -19.810 1.00 97.12 209 ALA A C 1
ATOM 1630 O O . ALA A 1 209 ? -0.081 -3.064 -19.674 1.00 97.12 209 ALA A O 1
ATOM 1631 N N . VAL A 1 210 ? 0.611 -1.119 -18.818 1.00 97.31 210 VAL A N 1
ATOM 1632 C CA . VAL A 1 210 ? 1.032 -1.696 -17.526 1.00 97.31 210 VAL A CA 1
ATOM 1633 C C . VAL A 1 210 ? -0.129 -1.980 -16.565 1.00 97.31 210 VAL A C 1
ATOM 1635 O O . VAL A 1 210 ? 0.078 -2.606 -15.522 1.00 97.31 210 VAL A O 1
ATOM 1638 N N . SER A 1 211 ? -1.338 -1.529 -16.905 1.00 97.25 211 SER A N 1
ATOM 1639 C CA . SER A 1 211 ? -2.597 -1.907 -16.251 1.00 97.25 211 SER A CA 1
ATOM 1640 C C . SER A 1 211 ? -3.271 -3.111 -16.911 1.00 97.25 211 SER A C 1
ATOM 1642 O O . SER A 1 211 ? -4.252 -3.624 -16.372 1.00 97.25 211 SER A O 1
ATOM 1644 N N . ALA A 1 212 ? -2.776 -3.579 -18.062 1.00 96.88 212 ALA A N 1
ATOM 1645 C CA . ALA A 1 212 ? -3.327 -4.751 -18.726 1.00 96.88 212 ALA A CA 1
ATOM 1646 C C . ALA A 1 212 ? -3.218 -5.991 -17.829 1.00 96.88 212 ALA A C 1
ATOM 1648 O O . ALA A 1 212 ? -2.316 -6.103 -16.986 1.00 96.88 212 ALA A O 1
ATOM 1649 N N . LYS A 1 213 ? -4.142 -6.935 -18.034 1.00 95.69 213 LYS A N 1
ATOM 1650 C CA . LYS A 1 213 ? -4.167 -8.212 -17.317 1.00 95.69 213 LYS A CA 1
ATOM 1651 C C . LYS A 1 213 ? -2.787 -8.882 -17.400 1.00 95.69 213 LYS A C 1
ATOM 1653 O O . LYS A 1 213 ? -2.151 -8.864 -18.447 1.00 95.69 213 LYS A O 1
ATOM 1658 N N . ASP A 1 214 ? -2.319 -9.413 -16.274 1.00 94.19 214 ASP A N 1
ATOM 1659 C CA . ASP A 1 214 ? -1.054 -10.150 -16.123 1.00 94.19 214 ASP A CA 1
ATOM 1660 C C . ASP A 1 214 ? 0.253 -9.362 -16.379 1.00 94.19 214 ASP A C 1
ATOM 1662 O O . ASP A 1 214 ? 1.330 -9.849 -16.040 1.00 94.19 214 ASP A O 1
ATOM 1666 N N . SER A 1 215 ? 0.198 -8.101 -16.830 1.00 95.31 215 SER A N 1
ATOM 1667 C CA . SER A 1 215 ? 1.386 -7.249 -17.070 1.00 95.31 215 SER A CA 1
ATOM 1668 C C . SER A 1 215 ? 2.289 -7.054 -15.840 1.00 95.31 215 SER A C 1
ATOM 1670 O O . SER A 1 215 ? 3.488 -6.797 -15.953 1.00 95.31 215 SER A O 1
ATOM 1672 N N . GLY A 1 216 ? 1.709 -7.158 -14.644 1.00 95.56 216 GLY A N 1
ATOM 1673 C CA . GLY A 1 216 ? 2.405 -7.051 -13.367 1.00 95.56 216 GLY A CA 1
ATOM 1674 C C . GLY A 1 216 ? 2.549 -8.376 -12.620 1.00 95.56 216 GLY A C 1
ATOM 1675 O O . GLY A 1 216 ? 2.838 -8.347 -11.426 1.00 95.56 216 GLY A O 1
ATOM 1676 N N . ALA A 1 217 ? 2.336 -9.529 -13.266 1.00 95.50 217 ALA A N 1
ATOM 1677 C CA . ALA A 1 217 ? 2.420 -10.838 -12.609 1.00 95.50 217 ALA A CA 1
ATOM 1678 C C . ALA A 1 217 ? 3.775 -11.059 -11.909 1.00 95.50 217 ALA A C 1
ATOM 1680 O O . ALA A 1 217 ? 3.817 -11.566 -10.790 1.00 95.50 217 ALA A O 1
ATOM 1681 N N . TRP A 1 218 ? 4.866 -10.573 -12.508 1.00 95.19 218 TRP A N 1
ATOM 1682 C CA . TRP A 1 218 ? 6.214 -10.634 -11.937 1.00 95.19 218 TRP A CA 1
ATOM 1683 C C . TRP A 1 218 ? 6.353 -9.899 -10.591 1.00 95.19 218 TRP A C 1
ATOM 1685 O O . TRP A 1 218 ? 7.117 -10.346 -9.751 1.00 95.19 218 TRP A O 1
ATOM 1695 N N . LEU A 1 219 ? 5.570 -8.840 -10.328 1.00 96.19 219 LEU A N 1
ATOM 1696 C CA . LEU A 1 219 ? 5.552 -8.125 -9.036 1.00 96.19 219 LEU A CA 1
ATOM 1697 C C . LEU A 1 219 ? 4.783 -8.865 -7.930 1.00 96.19 219 LEU A C 1
ATOM 1699 O O . LEU A 1 219 ? 4.801 -8.444 -6.767 1.00 96.19 219 LEU A O 1
ATOM 1703 N N . ASN A 1 220 ? 4.015 -9.889 -8.299 1.00 94.44 220 ASN A N 1
ATOM 1704 C CA . ASN A 1 220 ? 3.252 -10.726 -7.375 1.00 94.44 220 ASN A CA 1
ATOM 1705 C C . ASN A 1 220 ? 3.873 -12.121 -7.224 1.00 94.44 220 ASN A C 1
ATOM 1707 O O . ASN A 1 220 ? 3.538 -12.830 -6.277 1.00 94.44 220 ASN A O 1
ATOM 1711 N N . ALA A 1 221 ? 4.766 -12.513 -8.134 1.00 93.81 221 ALA A N 1
ATOM 1712 C CA . ALA A 1 221 ? 5.511 -13.755 -8.043 1.00 93.81 221 ALA A CA 1
ATOM 1713 C C . ALA A 1 221 ? 6.471 -13.721 -6.845 1.00 93.81 221 ALA A C 1
ATOM 1715 O O . ALA A 1 221 ? 7.096 -12.703 -6.555 1.00 93.81 221 ALA A O 1
ATOM 1716 N N . LEU A 1 222 ? 6.592 -14.850 -6.148 1.00 95.62 222 LEU A N 1
ATOM 1717 C CA . LEU A 1 222 ? 7.530 -14.998 -5.041 1.00 95.62 222 LEU A CA 1
ATOM 1718 C C . LEU A 1 222 ? 8.966 -15.031 -5.603 1.00 95.62 222 LEU A C 1
ATOM 1720 O O . LEU A 1 222 ? 9.249 -15.901 -6.427 1.00 95.62 222 LEU A O 1
ATOM 1724 N N . PRO A 1 223 ? 9.878 -14.131 -5.200 1.00 95.69 223 PRO A N 1
ATOM 1725 C CA . PRO A 1 223 ? 11.208 -14.014 -5.801 1.00 95.69 223 PRO A CA 1
ATOM 1726 C C . PRO A 1 223 ? 12.180 -15.072 -5.250 1.00 95.69 223 PRO A C 1
ATOM 1728 O O . PRO A 1 223 ? 12.907 -14.832 -4.281 1.00 95.69 223 PRO A O 1
ATOM 1731 N N . ILE A 1 224 ? 12.194 -16.253 -5.877 1.00 94.81 224 ILE A N 1
ATOM 1732 C CA . ILE A 1 224 ? 13.049 -17.393 -5.514 1.00 94.81 224 ILE A CA 1
ATOM 1733 C C . ILE A 1 224 ? 13.886 -17.816 -6.727 1.00 94.81 224 ILE A C 1
ATOM 1735 O O . ILE A 1 224 ? 13.374 -17.963 -7.836 1.00 94.81 224 ILE A O 1
ATOM 1739 N N . SER A 1 225 ? 15.187 -18.031 -6.513 1.00 92.25 225 SER A N 1
ATOM 1740 C CA . SER A 1 225 ? 16.124 -18.462 -7.559 1.00 92.25 225 SER A CA 1
ATOM 1741 C C . SER A 1 225 ? 15.800 -19.856 -8.100 1.00 92.25 225 SER A C 1
ATOM 1743 O O . SER A 1 225 ? 15.775 -20.052 -9.309 1.00 92.25 225 SER A O 1
ATOM 1745 N N . VAL A 1 226 ? 15.493 -20.808 -7.215 1.00 93.12 226 VAL A N 1
ATOM 1746 C CA . VAL A 1 226 ? 15.204 -22.212 -7.564 1.00 93.12 226 VAL A CA 1
ATOM 1747 C C . VAL A 1 226 ? 13.984 -22.357 -8.482 1.00 93.12 226 VAL A C 1
ATOM 1749 O O . VAL A 1 226 ? 13.974 -23.230 -9.341 1.00 93.12 226 VAL A O 1
ATOM 1752 N N . SER A 1 227 ? 12.970 -21.496 -8.346 1.00 90.25 227 SER A N 1
ATOM 1753 C CA . SER A 1 227 ? 11.786 -21.494 -9.220 1.00 90.25 227 SER A CA 1
ATOM 1754 C C . SER A 1 227 ? 11.936 -20.612 -10.463 1.00 90.25 227 SER A C 1
ATOM 1756 O O . SER A 1 227 ? 10.973 -20.460 -11.209 1.00 90.25 227 SER A O 1
ATOM 1758 N N . GLY A 1 228 ? 13.101 -19.986 -10.675 1.00 92.50 228 GLY A N 1
ATOM 1759 C CA . GLY A 1 228 ? 13.351 -19.095 -11.813 1.00 92.50 228 GLY A CA 1
ATOM 1760 C C . GLY A 1 228 ? 12.540 -17.792 -11.799 1.00 92.50 228 GLY A C 1
ATOM 1761 O O . GLY A 1 228 ? 12.461 -17.109 -12.813 1.00 92.50 228 GLY A O 1
ATOM 1762 N N . THR A 1 229 ? 11.920 -17.438 -10.671 1.00 95.12 229 THR A N 1
ATOM 1763 C CA . THR A 1 229 ? 11.082 -16.232 -10.526 1.00 95.12 229 THR A CA 1
ATOM 1764 C C . THR A 1 229 ? 11.854 -15.039 -9.964 1.00 95.12 229 THR A C 1
ATOM 1766 O O . THR A 1 229 ? 11.361 -13.909 -9.983 1.00 95.12 229 THR A O 1
ATOM 1769 N N . LEU A 1 230 ? 13.065 -15.267 -9.449 1.00 96.88 230 LEU A N 1
ATOM 1770 C CA . LEU A 1 230 ? 13.970 -14.203 -9.037 1.00 96.88 230 LEU A CA 1
ATOM 1771 C C . LEU A 1 230 ? 14.575 -13.525 -10.271 1.00 96.88 230 LEU A C 1
ATOM 1773 O O . LEU A 1 230 ? 15.238 -14.163 -11.081 1.00 96.88 230 LEU A O 1
ATOM 1777 N N . LEU A 1 231 ? 14.376 -12.213 -10.361 1.00 96.12 231 LEU A N 1
ATOM 1778 C CA . LEU A 1 231 ? 15.003 -11.369 -11.372 1.00 96.12 231 LEU A CA 1
ATOM 1779 C C . LEU A 1 231 ? 16.304 -10.848 -10.775 1.00 96.12 231 LEU A C 1
ATOM 1781 O O . LEU A 1 231 ? 16.325 -10.494 -9.591 1.00 96.12 231 LEU A O 1
ATOM 1785 N N . ASP A 1 232 ? 17.363 -10.779 -11.578 1.00 95.19 232 ASP A N 1
ATOM 1786 C CA . ASP A 1 232 ? 18.560 -10.055 -11.169 1.00 95.19 232 ASP A CA 1
ATOM 1787 C C . ASP A 1 232 ? 18.241 -8.565 -10.971 1.00 95.19 232 ASP A C 1
ATOM 1789 O O . ASP A 1 232 ? 17.263 -8.025 -11.502 1.00 95.19 232 ASP A O 1
ATOM 1793 N N . ASP A 1 233 ? 19.082 -7.894 -10.192 1.00 94.56 233 ASP A N 1
ATOM 1794 C CA . ASP A 1 233 ? 18.888 -6.504 -9.798 1.00 94.56 233 ASP A CA 1
ATOM 1795 C C . ASP A 1 233 ? 18.685 -5.554 -10.987 1.00 94.56 233 ASP A C 1
ATOM 1797 O O . ASP A 1 233 ? 17.857 -4.646 -10.902 1.00 94.56 233 ASP A O 1
ATOM 1801 N N . ASN A 1 234 ? 19.415 -5.739 -12.089 1.00 92.56 234 ASN A N 1
ATOM 1802 C CA . ASN A 1 234 ? 19.336 -4.833 -13.232 1.00 92.56 234 ASN A CA 1
ATOM 1803 C C . ASN A 1 234 ? 18.052 -5.072 -14.021 1.00 92.56 234 ASN A C 1
ATOM 1805 O O . ASN A 1 234 ? 17.315 -4.117 -14.271 1.00 92.56 234 ASN A O 1
ATOM 1809 N N . SER A 1 235 ? 17.732 -6.329 -14.337 1.00 94.44 235 SER A N 1
ATOM 1810 C CA . SER A 1 235 ? 16.479 -6.678 -15.020 1.00 94.44 235 SER A CA 1
ATOM 1811 C C . SER A 1 235 ? 15.258 -6.217 -14.225 1.00 94.44 235 SER A C 1
ATOM 1813 O O . SER A 1 235 ? 14.319 -5.645 -14.788 1.00 94.44 235 SER A O 1
ATOM 1815 N N . PHE A 1 236 ? 15.284 -6.400 -12.902 1.00 95.94 236 PHE A N 1
ATOM 1816 C CA . PHE A 1 236 ? 14.227 -5.939 -12.011 1.00 95.94 236 PHE A CA 1
ATOM 1817 C C . PHE A 1 236 ? 14.087 -4.414 -12.030 1.00 95.94 236 PHE A C 1
ATOM 1819 O O . PHE A 1 236 ? 12.996 -3.895 -12.271 1.00 95.94 236 PHE A O 1
ATOM 1826 N N . ARG A 1 237 ? 15.185 -3.680 -11.806 1.00 94.81 237 ARG A N 1
ATOM 1827 C CA . ARG A 1 237 ? 15.166 -2.212 -11.775 1.00 94.81 237 ARG A CA 1
ATOM 1828 C C . ARG A 1 237 ? 14.691 -1.648 -13.105 1.00 94.81 237 ARG A C 1
ATOM 1830 O O . ARG A 1 237 ? 13.778 -0.823 -13.095 1.00 94.81 237 ARG A O 1
ATOM 1837 N N . ILE A 1 238 ? 15.229 -2.126 -14.231 1.00 93.25 238 ILE A N 1
ATOM 1838 C CA . ILE A 1 238 ? 14.810 -1.717 -15.582 1.00 93.25 238 ILE A CA 1
ATOM 1839 C C . ILE A 1 238 ? 13.303 -1.923 -15.757 1.00 93.25 238 ILE A C 1
ATOM 1841 O O . ILE A 1 238 ? 12.605 -1.002 -16.181 1.00 93.25 238 ILE A O 1
ATOM 1845 N N . SER A 1 239 ? 12.785 -3.083 -15.346 1.00 95.44 239 SER A N 1
ATOM 1846 C CA . SER A 1 239 ? 11.352 -3.394 -15.409 1.00 95.44 239 SER A CA 1
ATOM 1847 C C . SER A 1 239 ? 10.504 -2.441 -14.560 1.00 95.44 239 SER A C 1
ATOM 1849 O O . SER A 1 239 ? 9.454 -1.987 -15.015 1.00 95.44 239 SER A O 1
ATOM 1851 N N . VAL A 1 240 ? 10.961 -2.082 -13.353 1.00 96.62 240 VAL A N 1
ATOM 1852 C CA . VAL A 1 240 ? 10.292 -1.078 -12.507 1.00 96.62 240 VAL A CA 1
ATOM 1853 C C . VAL A 1 240 ? 10.281 0.295 -13.187 1.00 96.62 240 VAL A C 1
ATOM 1855 O O . VAL A 1 240 ? 9.231 0.933 -13.234 1.00 96.62 240 VAL A O 1
ATOM 1858 N N . GLY A 1 241 ? 11.403 0.744 -13.756 1.00 94.94 241 GLY A N 1
ATOM 1859 C CA . GLY A 1 241 ? 11.473 2.052 -14.423 1.00 94.94 241 GLY A CA 1
ATOM 1860 C C . GLY A 1 241 ? 10.626 2.122 -15.684 1.00 94.94 241 GLY A C 1
ATOM 1861 O O . GLY A 1 241 ? 9.861 3.068 -15.844 1.00 94.94 241 GLY A O 1
ATOM 1862 N N . LEU A 1 242 ? 10.641 1.075 -16.514 1.00 94.25 242 LEU A N 1
ATOM 1863 C CA . LEU A 1 242 ? 9.726 0.936 -17.650 1.00 94.25 242 LEU A CA 1
ATOM 1864 C C . LEU A 1 242 ? 8.264 0.997 -17.202 1.00 94.25 242 LEU A C 1
ATOM 1866 O O . LEU A 1 242 ? 7.451 1.697 -17.807 1.00 94.25 242 LEU A O 1
ATOM 1870 N N . ARG A 1 243 ? 7.930 0.296 -16.113 1.00 96.12 243 ARG A N 1
ATOM 1871 C CA . ARG A 1 243 ? 6.572 0.269 -15.577 1.00 96.12 243 ARG A CA 1
ATOM 1872 C C . ARG A 1 243 ? 6.119 1.635 -15.083 1.00 96.12 243 ARG A C 1
ATOM 1874 O O . ARG A 1 243 ? 4.983 2.007 -15.363 1.00 96.12 243 ARG A O 1
ATOM 1881 N N . LEU A 1 244 ? 6.986 2.372 -14.390 1.00 95.69 244 LEU A N 1
ATOM 1882 C CA . LEU A 1 244 ? 6.712 3.701 -13.833 1.00 95.69 244 LEU A CA 1
ATOM 1883 C C . LEU A 1 244 ? 6.952 4.854 -14.814 1.00 95.69 244 LEU A C 1
ATOM 1885 O O . LEU A 1 244 ? 6.540 5.974 -14.532 1.00 95.69 244 LEU A O 1
ATOM 1889 N N . GLY A 1 245 ? 7.542 4.586 -15.984 1.00 93.06 245 GLY A N 1
ATOM 1890 C CA . GLY A 1 245 ? 7.949 5.632 -16.929 1.00 93.06 245 GLY A CA 1
ATOM 1891 C C . GLY A 1 245 ? 9.015 6.543 -16.340 1.00 93.06 245 GLY A C 1
ATOM 1892 O O . GLY A 1 245 ? 9.109 7.703 -16.723 1.00 93.06 245 GLY A O 1
ATOM 1893 N N . ALA A 1 246 ? 9.770 6.021 -15.378 1.00 88.75 246 ALA A N 1
ATOM 1894 C CA . ALA A 1 246 ? 10.706 6.771 -14.575 1.00 88.75 246 ALA A CA 1
ATOM 1895 C C . ALA A 1 246 ? 12.139 6.380 -14.936 1.00 88.75 246 ALA A C 1
ATOM 1897 O O . ALA A 1 246 ? 12.424 5.246 -15.332 1.00 88.75 246 ALA A O 1
ATOM 1898 N N . TRP A 1 247 ? 13.036 7.349 -14.801 1.00 75.19 247 TRP A N 1
ATOM 1899 C CA . TRP A 1 247 ? 14.423 7.237 -15.229 1.00 75.19 247 TRP A CA 1
ATOM 1900 C C . TRP A 1 247 ? 15.277 6.560 -14.162 1.00 75.19 247 TRP A C 1
ATOM 1902 O O . TRP A 1 247 ? 15.198 6.903 -12.980 1.00 75.19 247 TRP A O 1
ATOM 1912 N N . HIS A 1 248 ? 16.142 5.639 -14.586 1.00 67.38 248 HIS A N 1
ATOM 1913 C CA . HIS A 1 248 ? 17.227 5.156 -13.738 1.00 67.38 248 HIS A CA 1
ATOM 1914 C C . HIS A 1 248 ? 18.299 6.227 -13.640 1.00 67.38 248 HIS A C 1
ATOM 1916 O O . HIS A 1 248 ? 18.811 6.710 -14.650 1.00 67.38 248 HIS A O 1
ATOM 1922 N N . CYS A 1 249 ? 18.643 6.590 -12.412 1.00 56.56 249 CYS A N 1
ATOM 1923 C CA . CYS A 1 249 ? 19.682 7.571 -12.143 1.00 56.56 249 CYS A CA 1
ATOM 1924 C C . CYS A 1 249 ? 21.066 6.915 -12.227 1.00 56.56 249 CYS A C 1
ATOM 1926 O O . CYS A 1 249 ? 21.722 6.781 -11.199 1.00 56.56 249 CYS A O 1
ATOM 1928 N N . GLU A 1 250 ? 21.521 6.502 -13.414 1.00 55.25 250 GLU A N 1
ATOM 1929 C CA . GLU A 1 250 ? 22.943 6.194 -13.616 1.00 55.25 250 GLU A CA 1
ATOM 1930 C C . GLU A 1 250 ? 23.493 6.870 -14.884 1.00 55.25 250 GLU A C 1
ATOM 1932 O O . GLU A 1 250 ? 23.040 6.570 -15.994 1.00 55.25 250 GLU A O 1
ATOM 1937 N N . PRO A 1 251 ? 24.464 7.798 -14.748 1.00 54.94 251 PRO A N 1
ATOM 1938 C CA . PRO A 1 251 ? 25.232 8.260 -15.892 1.00 54.94 251 PRO A CA 1
ATOM 1939 C C . PRO A 1 251 ? 26.018 7.072 -16.446 1.00 54.94 251 PRO A C 1
ATOM 1941 O O . PRO A 1 251 ? 26.772 6.423 -15.724 1.00 54.94 251 PRO A O 1
ATOM 1944 N N . HIS A 1 252 ? 25.843 6.789 -17.733 1.00 57.66 252 HIS A N 1
ATOM 1945 C CA . HIS A 1 252 ? 26.601 5.751 -18.415 1.00 57.66 252 HIS A CA 1
ATOM 1946 C C . HIS A 1 252 ? 27.575 6.391 -19.399 1.00 57.66 252 HIS A C 1
ATOM 1948 O O . HIS A 1 252 ? 27.240 7.322 -20.140 1.00 57.66 252 HIS A O 1
ATOM 1954 N N . VAL A 1 253 ? 28.800 5.874 -19.392 1.00 55.94 253 VAL A N 1
ATOM 1955 C CA . VAL A 1 253 ? 29.809 6.175 -20.402 1.00 55.94 253 VAL A CA 1
ATOM 1956 C C . VAL A 1 253 ? 29.701 5.081 -21.454 1.00 55.94 253 VAL A C 1
ATOM 1958 O O . VAL A 1 253 ? 29.886 3.899 -21.163 1.00 55.94 253 VAL A O 1
ATOM 1961 N N . CYS A 1 254 ? 29.328 5.459 -22.675 1.00 60.69 254 CYS A N 1
ATOM 1962 C CA . CYS A 1 254 ? 29.313 4.523 -23.795 1.00 60.69 254 CYS A CA 1
ATOM 1963 C C . CYS A 1 254 ? 30.745 4.039 -24.096 1.00 60.69 254 CYS A C 1
ATOM 1965 O O . CYS A 1 254 ? 31.709 4.732 -23.782 1.00 60.69 254 CYS A O 1
ATOM 1967 N N . ARG A 1 255 ? 30.911 2.899 -24.787 1.00 62.12 255 ARG A N 1
ATOM 1968 C CA . ARG A 1 255 ? 32.234 2.440 -25.273 1.00 62.12 255 ARG A CA 1
ATOM 1969 C C . ARG A 1 255 ? 32.971 3.481 -26.132 1.00 62.12 255 ARG A C 1
ATOM 1971 O O . ARG A 1 255 ? 34.174 3.367 -26.296 1.00 62.12 255 ARG A O 1
ATOM 1978 N N . CYS A 1 256 ? 32.268 4.481 -26.669 1.00 74.25 256 CYS A N 1
ATOM 1979 C CA . CYS A 1 256 ? 32.851 5.614 -27.393 1.00 74.25 256 CYS A CA 1
ATOM 1980 C C . CYS A 1 256 ? 33.209 6.823 -26.503 1.00 74.25 256 CYS A C 1
ATOM 1982 O O . CYS A 1 256 ? 33.318 7.933 -27.016 1.00 74.25 256 CYS A O 1
ATOM 1984 N N . GLU A 1 257 ? 33.318 6.636 -25.183 1.00 64.19 257 GLU A N 1
ATOM 1985 C CA . GLU A 1 257 ? 33.709 7.644 -24.176 1.00 64.19 257 GLU A CA 1
ATOM 1986 C C . GLU A 1 257 ? 32.779 8.864 -24.051 1.00 64.19 257 GLU A C 1
ATOM 1988 O O . GLU A 1 257 ? 33.036 9.789 -23.281 1.00 64.19 257 GLU A O 1
ATOM 1993 N N . LYS A 1 258 ? 31.636 8.866 -24.745 1.00 61.03 258 LYS A N 1
ATOM 1994 C CA . LYS A 1 258 ? 30.610 9.900 -24.582 1.00 61.03 258 LYS A CA 1
ATOM 1995 C C . LYS A 1 258 ? 29.785 9.646 -23.322 1.00 61.03 258 LYS A C 1
ATOM 1997 O O . LYS A 1 258 ? 29.202 8.570 -23.161 1.00 61.03 258 LYS A O 1
ATOM 2002 N N . LEU A 1 259 ? 29.703 10.669 -22.469 1.00 52.97 259 LEU A N 1
ATOM 2003 C CA . LEU A 1 259 ? 28.731 10.742 -21.381 1.00 52.97 259 LEU A CA 1
ATOM 2004 C C . LEU A 1 259 ? 27.335 10.951 -21.968 1.00 52.97 259 LEU A C 1
ATOM 2006 O O . LEU A 1 259 ? 27.083 11.949 -22.645 1.00 52.97 259 LEU A O 1
ATOM 2010 N N . PHE A 1 260 ? 26.420 10.038 -21.669 1.00 55.53 260 PHE A N 1
ATOM 2011 C CA . PHE A 1 260 ? 25.011 10.221 -21.983 1.00 55.53 260 PHE A CA 1
ATOM 2012 C C . PHE A 1 260 ? 24.256 10.679 -20.737 1.00 55.53 260 PHE A C 1
ATOM 2014 O O . PHE A 1 260 ? 24.156 9.961 -19.743 1.00 55.53 260 PHE A O 1
ATOM 2021 N N . GLY A 1 261 ? 23.688 11.879 -20.826 1.00 50.38 261 GLY A N 1
ATOM 2022 C CA . GLY A 1 261 ? 22.699 12.394 -19.888 1.00 50.38 261 GLY A CA 1
ATOM 2023 C C . GLY A 1 261 ? 21.656 13.215 -20.641 1.00 50.38 261 GLY A C 1
ATOM 2024 O O . GLY A 1 261 ? 21.895 14.397 -20.838 1.00 50.38 261 GLY A O 1
ATOM 2025 N N . ALA A 1 262 ? 20.573 12.575 -21.123 1.00 47.66 262 ALA A N 1
ATOM 2026 C CA . ALA A 1 262 ? 19.225 13.113 -21.454 1.00 47.66 262 ALA A CA 1
ATOM 2027 C C . ALA A 1 262 ? 18.474 12.178 -22.458 1.00 47.66 262 ALA A C 1
ATOM 2029 O O . ALA A 1 262 ? 19.072 11.236 -22.975 1.00 47.66 262 ALA A O 1
ATOM 2030 N N . PRO A 1 263 ? 17.167 12.369 -22.751 1.00 45.22 263 PRO A N 1
ATOM 2031 C CA . PRO A 1 263 ? 16.040 11.781 -22.038 1.00 45.22 263 PRO A CA 1
ATOM 2032 C C . PRO A 1 263 ? 15.207 10.918 -23.002 1.00 45.22 263 PRO A C 1
ATOM 2034 O O . PRO A 1 263 ? 14.297 11.407 -23.666 1.00 45.22 263 PRO A O 1
ATOM 2037 N N . ARG A 1 264 ? 15.526 9.634 -23.134 1.00 42.56 264 ARG A N 1
ATOM 2038 C CA . ARG A 1 264 ? 14.640 8.591 -23.688 1.00 42.56 264 ARG A CA 1
ATOM 2039 C C . ARG A 1 264 ? 15.225 7.247 -23.318 1.00 42.56 264 ARG A C 1
ATOM 2041 O O . ARG A 1 264 ? 16.436 7.128 -23.212 1.00 42.56 264 ARG A O 1
ATOM 2048 N N . LEU A 1 265 ? 14.346 6.298 -23.006 1.00 41.56 265 LEU A N 1
ATOM 2049 C CA . LEU A 1 265 ? 14.671 4.921 -22.653 1.00 41.56 265 LEU A CA 1
ATOM 2050 C C . LEU A 1 265 ? 15.582 4.324 -23.729 1.00 41.56 265 LEU A C 1
ATOM 2052 O O . LEU A 1 265 ? 15.116 3.746 -24.706 1.00 41.56 265 LEU A O 1
ATOM 2056 N N . VAL A 1 266 ? 16.887 4.485 -23.556 1.00 42.16 266 VAL A N 1
ATOM 2057 C CA . VAL A 1 266 ? 17.878 3.697 -24.258 1.00 42.16 266 VAL A CA 1
ATOM 2058 C C . VAL A 1 266 ? 18.132 2.545 -23.301 1.00 42.16 266 VAL A C 1
ATOM 2060 O O . VAL A 1 266 ? 18.955 2.624 -22.393 1.00 42.16 266 VAL A O 1
ATOM 2063 N N . LEU A 1 267 ? 17.356 1.466 -23.486 1.00 42.25 267 LEU A N 1
ATOM 2064 C CA . LEU A 1 267 ? 17.865 0.117 -23.219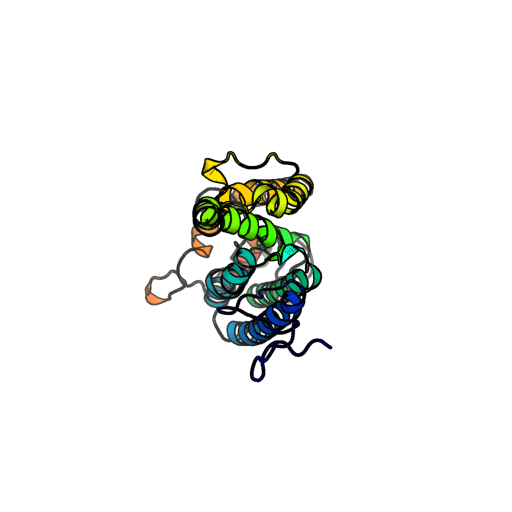 1.00 42.25 267 LEU A CA 1
ATOM 2065 C C . LEU A 1 267 ? 19.314 0.098 -23.701 1.00 42.25 267 LEU A C 1
ATOM 2067 O O . LEU A 1 267 ? 19.582 0.735 -24.713 1.00 42.25 267 LEU A O 1
ATOM 2071 N N . SER A 1 268 ? 20.223 -0.585 -23.010 1.00 41.03 268 SER A N 1
ATOM 2072 C CA . SER A 1 268 ? 21.600 -0.790 -23.472 1.00 41.03 268 SER A CA 1
ATOM 2073 C C . SER A 1 268 ? 21.600 -1.463 -24.857 1.00 41.03 268 SER A C 1
ATOM 2075 O O . SER A 1 268 ? 21.737 -2.672 -24.993 1.00 41.03 268 SER A O 1
ATOM 2077 N N . VAL A 1 269 ? 21.336 -0.679 -25.895 1.00 40.56 269 VAL A N 1
ATOM 2078 C CA . VAL A 1 269 ? 21.457 -0.997 -27.298 1.00 40.56 269 VAL A CA 1
ATOM 2079 C C . VAL A 1 269 ? 22.695 -0.221 -27.661 1.00 40.56 269 VAL A C 1
ATOM 2081 O O . VAL A 1 269 ? 22.718 1.009 -27.587 1.00 40.56 269 VAL A O 1
ATOM 2084 N N . GLU A 1 270 ? 23.750 -0.977 -27.932 1.00 37.53 270 GLU A N 1
ATOM 2085 C CA . GLU A 1 270 ? 25.021 -0.486 -28.430 1.00 37.53 270 GLU A CA 1
ATOM 2086 C C . GLU A 1 270 ? 24.792 0.691 -29.380 1.00 37.53 270 GLU A C 1
ATOM 2088 O O . GLU A 1 270 ? 23.877 0.664 -30.209 1.00 37.53 270 GLU A O 1
ATOM 2093 N N . CYS A 1 271 ? 25.610 1.735 -29.233 1.00 38.94 271 CYS A N 1
ATOM 2094 C CA . CYS A 1 271 ? 25.669 2.833 -30.183 1.00 38.94 271 CYS A CA 1
ATOM 2095 C C . CYS A 1 271 ? 25.829 2.206 -31.573 1.00 38.94 271 CYS A C 1
ATOM 2097 O O . CYS A 1 271 ? 26.908 1.715 -31.898 1.00 38.94 271 CYS A O 1
ATOM 2099 N N . ARG A 1 272 ? 24.743 2.130 -32.354 1.00 39.66 272 ARG A N 1
ATOM 2100 C CA . ARG A 1 272 ? 24.815 1.659 -33.732 1.00 39.66 272 ARG A CA 1
ATOM 2101 C C . ARG A 1 272 ? 25.629 2.711 -34.461 1.00 39.66 272 ARG A C 1
ATOM 2103 O O . ARG A 1 272 ? 25.106 3.761 -34.820 1.00 39.66 272 ARG A O 1
ATOM 2110 N N . THR A 1 273 ? 26.920 2.452 -34.616 1.00 35.16 273 THR A N 1
ATOM 2111 C CA . THR A 1 273 ? 27.719 3.084 -35.651 1.00 35.16 273 THR A CA 1
ATOM 2112 C C . THR A 1 273 ? 27.032 2.736 -36.956 1.00 35.16 273 THR A C 1
ATOM 2114 O O . THR A 1 273 ? 27.058 1.583 -37.387 1.00 35.16 273 THR A O 1
ATOM 2117 N N . SER A 1 274 ? 26.327 3.711 -37.521 1.00 37.03 274 SER A N 1
ATOM 2118 C CA . SER A 1 274 ? 25.941 3.679 -38.921 1.00 37.03 274 SER A CA 1
ATOM 2119 C C . SER A 1 274 ? 27.215 3.411 -39.719 1.00 37.03 274 SER A C 1
ATOM 2121 O O . SER A 1 274 ? 28.144 4.219 -39.663 1.00 37.03 274 SER A O 1
ATOM 2123 N N . PHE A 1 275 ? 27.284 2.243 -40.354 1.00 36.75 275 PHE A N 1
ATOM 2124 C CA . PHE A 1 275 ? 28.123 2.071 -41.533 1.00 36.75 275 PHE A CA 1
ATOM 2125 C C . PHE A 1 275 ? 27.501 2.861 -42.684 1.00 36.75 275 PHE A C 1
ATOM 2127 O O . PHE A 1 275 ? 26.248 2.920 -42.732 1.00 36.75 275 PHE A O 1
#

Radius of gyration: 22.69 Å; Cα contacts (8 Å, |Δi|>4): 343; chains: 1; bounding box: 61×38×88 Å

Foldseek 3Di:
DDPDDPPDDDPDQLCDDDPLARPDPNVLLVSLVVLLVVLLVVLVVLLVDFLLQSLLCLQPPNACVSCLVNLQNDLNLVVVVSLVSSLVSSLVSNCSSLLFDCPPLLSLQQQADQLQLHLNRNRNNLLSLLNNQLNLLVCVVVCCVVPVVDPSCVVCVVSLVVLCVQLVDDQDDSVCRNPSCSSRVSNNVVSSVVSCVPDDPVVNVLSVCSSDPPSCVLSVDDQDVVVVSNDGSVRVSLSSCSSSVTDRPDFDQAPVRDTDDDDDPDDPDHPPPDD

Solvent-accessible surface area (backbone atoms only — not comparable to full-atom values): 15434 Å² total; per-residue (Å²): 133,86,87,69,58,96,86,68,79,81,71,57,63,50,69,35,57,55,99,85,25,36,77,46,78,68,6,42,63,54,55,48,50,54,49,35,56,50,42,56,58,49,46,66,55,37,73,78,48,57,33,46,48,28,49,47,43,40,40,72,50,56,43,42,64,65,43,47,66,43,22,31,66,28,78,50,61,82,44,50,71,60,35,49,54,36,36,51,53,51,47,54,43,52,18,62,54,45,44,31,76,61,43,75,68,42,43,56,42,29,29,28,48,36,75,62,27,19,69,38,46,45,51,50,55,73,47,16,52,25,32,24,52,9,40,52,51,63,42,41,72,58,47,42,71,78,40,71,85,60,61,60,66,71,72,44,46,63,60,51,50,54,46,30,70,73,38,75,46,80,80,58,59,76,92,44,34,43,40,36,65,60,57,38,47,51,46,53,53,50,53,49,48,52,52,45,74,74,38,54,75,69,52,33,54,48,45,54,55,31,26,36,87,73,62,40,48,75,75,71,49,72,60,34,69,93,79,68,53,43,54,55,52,63,64,38,23,52,51,52,25,65,54,56,75,42,61,67,79,67,84,47,67,46,99,82,73,47,77,55,87,80,96,67,95,69,66,98,63,75,85,76,75,80,124

pLDDT: mean 89.04, std 15.14, range [35.16, 97.75]

Organism: Ramazzottius varieornatus (NCBI:txid947166)

Sequence (275 aa):
MKLLCPGVIFPDRNTLTLLGAPVISEAIPSVLEKKIRQAELMTTRLEKISAHQALFLLKNCLSLPKLLYILRCSPTFSCLPSLQAFDETIRKCAGKIAKIAMDDTAW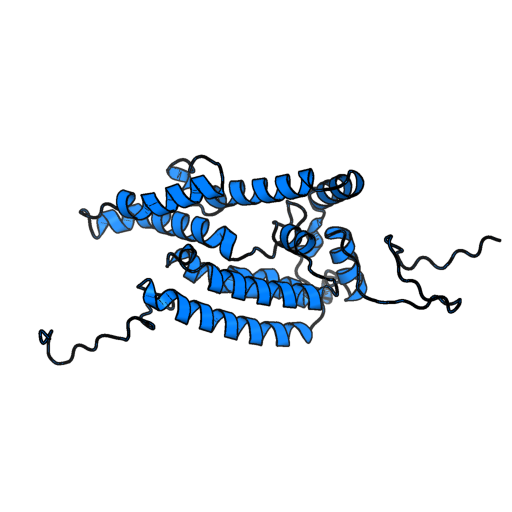RQSSLPVSRGGLGIRRVDEPALPAFLASVHSSFDLMEQFYPQVDVNSIVSPAIHLWQEQSISQPPILPLRSAQKAWDIPIVDQHYQTLLDASSQAERARLVAVSAKDSGAWLNALPISVSGTLLDDNSFRISVGLRLGAWHCEPHVCRCEKLFGAPRLVLSVECRTSF